Protein AF-A0A9D3PFB6-F1 (afdb_monomer)

Sequence (206 aa):
MTPFGERHVILLVTCACTIDTKRHTTKMASSMGGMFPGQQPPGPHPAGAPGAPGQPGLLPVAAGSRNQNNTLVDDLEASFEACFASLVSQDYVNGTDQEEIRTGVDQCIQKFLDVARQTECFFLQKRLQLSVQKPEQVVKEDVSELRNELQRKEHLIQKHLTKIHHWQQVLEDINVQHKKPTELPQGPLAFLEQASANIPAPMKPN

Structure (mmCIF, N/CA/C/O backbone):
data_AF-A0A9D3PFB6-F1
#
_entry.id   AF-A0A9D3PFB6-F1
#
loop_
_atom_site.group_PDB
_atom_site.id
_atom_site.type_symbol
_atom_site.label_atom_id
_atom_site.label_alt_id
_atom_site.label_comp_id
_atom_site.label_asym_id
_atom_site.label_entity_id
_atom_site.label_seq_id
_atom_site.pdbx_PDB_ins_code
_atom_site.Cartn_x
_atom_site.Cartn_y
_atom_site.Cartn_z
_atom_site.occupancy
_atom_site.B_iso_or_equiv
_atom_site.auth_seq_id
_atom_site.auth_comp_id
_atom_site.auth_asym_id
_atom_site.auth_atom_id
_atom_site.pdbx_PDB_model_num
ATOM 1 N N . MET A 1 1 ? 8.835 9.615 11.209 1.00 39.22 1 MET A N 1
ATOM 2 C CA . MET A 1 1 ? 8.830 8.204 10.766 1.00 39.22 1 MET A CA 1
ATOM 3 C C . MET A 1 1 ? 8.232 8.114 9.368 1.00 39.22 1 MET A C 1
ATOM 5 O O . MET A 1 1 ? 7.445 8.974 9.002 1.00 39.22 1 MET A O 1
ATOM 9 N N . THR A 1 2 ? 8.705 7.185 8.541 1.00 31.95 2 THR A N 1
ATOM 10 C CA . THR A 1 2 ? 8.483 7.162 7.086 1.00 31.95 2 THR A CA 1
ATOM 11 C C . THR A 1 2 ? 7.085 6.649 6.691 1.00 31.95 2 THR A C 1
ATOM 13 O O . THR A 1 2 ? 6.638 5.642 7.234 1.00 31.95 2 THR A O 1
ATOM 16 N N . PRO A 1 3 ? 6.430 7.230 5.663 1.00 43.25 3 PRO A N 1
ATOM 17 C CA . PRO A 1 3 ? 5.101 6.823 5.164 1.00 43.25 3 PRO A CA 1
ATOM 18 C C . PRO A 1 3 ? 5.104 5.489 4.380 1.00 43.25 3 PRO A C 1
ATOM 20 O O . PRO A 1 3 ? 4.193 5.190 3.608 1.00 43.25 3 PRO A O 1
ATOM 23 N N . PHE A 1 4 ? 6.161 4.687 4.531 1.00 34.12 4 PHE A N 1
ATOM 24 C CA . PHE A 1 4 ? 6.340 3.409 3.841 1.00 34.12 4 PHE A CA 1
ATOM 25 C C . PHE A 1 4 ? 5.745 2.222 4.616 1.00 34.12 4 PHE A C 1
ATOM 27 O O . PHE A 1 4 ? 5.445 1.202 3.999 1.00 34.12 4 PHE A O 1
ATOM 34 N N . GLY A 1 5 ? 5.538 2.352 5.933 1.00 36.66 5 GLY A N 1
ATOM 35 C CA . GLY A 1 5 ? 4.994 1.281 6.778 1.00 36.66 5 GLY A CA 1
ATOM 36 C C . GLY A 1 5 ? 3.503 1.019 6.548 1.00 36.66 5 GLY A C 1
ATOM 37 O O . GLY A 1 5 ? 3.105 -0.121 6.321 1.00 36.66 5 GLY A O 1
ATOM 38 N N . GLU A 1 6 ? 2.687 2.075 6.503 1.00 40.88 6 GLU A N 1
ATOM 39 C CA . GLU A 1 6 ? 1.225 1.969 6.348 1.00 40.88 6 GLU A CA 1
ATOM 40 C C . GLU A 1 6 ? 0.824 1.344 5.011 1.00 40.88 6 GLU A C 1
ATOM 42 O O . GLU A 1 6 ? -0.062 0.493 4.939 1.00 40.88 6 GLU A O 1
ATOM 47 N N . ARG A 1 7 ? 1.546 1.695 3.940 1.00 44.44 7 ARG A N 1
ATOM 48 C CA . ARG A 1 7 ? 1.320 1.113 2.614 1.00 44.44 7 ARG A CA 1
ATOM 49 C C . ARG A 1 7 ? 1.610 -0.381 2.603 1.00 44.44 7 ARG A C 1
ATOM 51 O O . ARG A 1 7 ? 0.91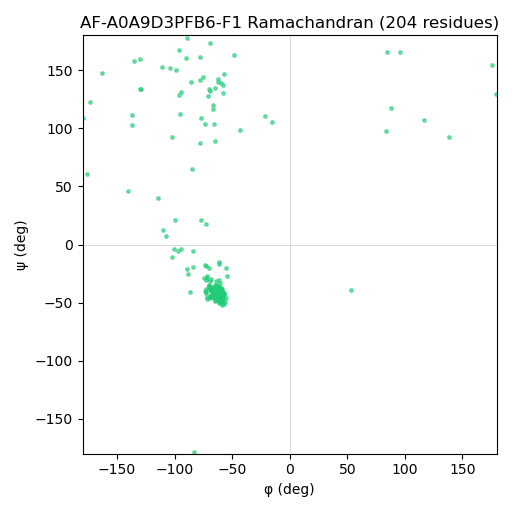2 -1.104 1.910 1.00 44.44 7 ARG A O 1
ATOM 58 N N . HIS A 1 8 ? 2.592 -0.850 3.370 1.00 43.41 8 HIS A N 1
ATOM 59 C CA . HIS A 1 8 ? 2.975 -2.260 3.381 1.00 43.41 8 HIS A CA 1
ATOM 60 C C . HIS A 1 8 ? 1.953 -3.132 4.114 1.00 43.41 8 HIS A C 1
ATOM 62 O O . HIS A 1 8 ? 1.625 -4.215 3.638 1.00 43.41 8 HIS A O 1
ATOM 68 N N . VAL A 1 9 ? 1.407 -2.649 5.233 1.00 50.09 9 VAL A N 1
ATOM 69 C CA . VAL A 1 9 ? 0.381 -3.376 5.998 1.00 50.09 9 VAL A CA 1
ATOM 70 C C . VAL A 1 9 ? -0.934 -3.418 5.220 1.00 50.09 9 VAL A C 1
ATOM 72 O O . VAL A 1 9 ? -1.522 -4.487 5.060 1.00 50.09 9 VAL A O 1
ATOM 75 N N . ILE A 1 10 ? -1.343 -2.291 4.629 1.00 53.59 10 ILE A N 1
ATOM 76 C CA . ILE A 1 10 ? -2.525 -2.230 3.759 1.00 53.59 10 ILE A CA 1
ATOM 77 C C . ILE A 1 10 ? -2.333 -3.126 2.531 1.00 53.59 10 ILE A C 1
ATOM 79 O O . ILE A 1 10 ? -3.259 -3.842 2.153 1.00 53.59 10 ILE A O 1
ATOM 83 N N . LEU A 1 11 ? -1.138 -3.152 1.932 1.00 54.91 11 LEU A N 1
ATOM 84 C CA . LEU A 1 11 ? -0.841 -4.016 0.791 1.00 54.91 11 LEU A CA 1
ATOM 85 C C . LEU A 1 11 ? -0.849 -5.498 1.181 1.00 54.91 11 LEU A C 1
ATOM 87 O O . LEU A 1 11 ? -1.380 -6.298 0.422 1.00 54.91 11 LEU A O 1
ATOM 91 N N . LEU A 1 12 ? -0.340 -5.878 2.357 1.00 52.84 12 LEU A N 1
ATOM 92 C CA . LEU A 1 12 ? -0.359 -7.266 2.835 1.00 52.84 12 LEU A CA 1
ATOM 93 C C . LEU A 1 12 ? -1.783 -7.759 3.116 1.00 52.84 12 LEU A C 1
ATOM 95 O O . LEU A 1 12 ? -2.149 -8.839 2.653 1.00 52.84 12 LEU A O 1
ATOM 99 N N . VAL A 1 13 ? -2.610 -6.949 3.783 1.00 56.62 13 VAL A N 1
ATOM 100 C CA . VAL A 1 13 ? -4.026 -7.270 4.042 1.00 56.62 13 VAL A CA 1
ATOM 101 C C . VAL A 1 13 ? -4.821 -7.306 2.731 1.00 56.62 13 VAL A C 1
ATOM 103 O O . VAL A 1 13 ? -5.599 -8.229 2.483 1.00 56.62 13 VAL A O 1
ATOM 106 N N . THR A 1 14 ? -4.566 -6.361 1.824 1.00 60.31 14 THR A N 1
ATOM 107 C CA . THR A 1 14 ? -5.194 -6.340 0.496 1.00 60.31 14 THR A CA 1
ATOM 108 C C . THR A 1 14 ? -4.770 -7.548 -0.337 1.00 60.31 14 THR A C 1
ATOM 110 O O . THR A 1 14 ? -5.616 -8.176 -0.969 1.00 60.31 14 THR A O 1
ATOM 113 N N . CYS A 1 15 ? -3.491 -7.925 -0.320 1.00 49.25 15 CYS A N 1
ATOM 114 C CA . CYS A 1 15 ? -2.961 -9.036 -1.107 1.00 49.25 15 CYS A CA 1
ATOM 115 C C . CYS A 1 15 ? -3.478 -10.384 -0.586 1.00 49.25 15 CYS A C 1
ATOM 117 O O . CYS A 1 15 ? -3.999 -11.180 -1.372 1.00 49.25 15 CYS A O 1
ATOM 119 N N . ALA A 1 16 ? -3.453 -10.603 0.735 1.00 53.41 16 ALA A N 1
ATOM 120 C CA . ALA A 1 16 ? -4.008 -11.803 1.361 1.00 53.41 16 ALA A CA 1
ATOM 121 C C . ALA A 1 16 ? -5.492 -11.981 1.011 1.00 53.41 16 ALA A C 1
ATOM 123 O O . ALA A 1 16 ? -5.929 -13.065 0.617 1.00 53.41 16 ALA A O 1
ATOM 124 N N . CYS A 1 17 ? -6.265 -10.899 1.039 1.00 50.56 17 CYS A N 1
ATOM 125 C CA . CYS A 1 17 ? -7.676 -11.000 0.731 1.00 50.56 17 CYS A CA 1
ATOM 126 C C . CYS A 1 17 ? -8.032 -10.951 -0.766 1.00 50.56 17 CYS A C 1
ATOM 128 O O . CYS A 1 17 ? -9.138 -11.360 -1.134 1.00 50.56 17 CYS A O 1
ATOM 130 N N . THR A 1 18 ? -7.167 -10.442 -1.645 1.00 56.34 18 THR A N 1
ATOM 131 C CA . THR A 1 18 ? -7.333 -10.566 -3.106 1.00 56.34 18 THR A CA 1
ATOM 132 C C . THR A 1 18 ? -7.103 -12.011 -3.541 1.00 56.34 18 THR A C 1
ATOM 134 O O . THR A 1 18 ? -7.847 -12.523 -4.379 1.00 56.34 18 THR A O 1
ATOM 137 N N . ILE A 1 19 ? -6.150 -12.708 -2.912 1.00 54.72 19 ILE A N 1
ATOM 138 C CA . ILE A 1 19 ? -5.944 -14.149 -3.108 1.00 54.72 19 ILE A CA 1
ATOM 139 C C . ILE A 1 19 ? -7.191 -14.937 -2.670 1.00 54.72 19 ILE A C 1
ATOM 141 O O . ILE A 1 19 ? -7.636 -15.824 -3.404 1.00 54.72 19 ILE A O 1
ATOM 145 N N . ASP A 1 20 ? -7.815 -14.576 -1.542 1.00 47.31 20 ASP A N 1
ATOM 146 C CA . ASP A 1 20 ? -9.049 -15.233 -1.085 1.00 47.31 20 ASP A CA 1
ATOM 147 C C . ASP A 1 20 ? -10.254 -14.935 -1.997 1.00 47.31 20 ASP A C 1
ATOM 149 O O . ASP A 1 20 ? -11.002 -15.834 -2.382 1.00 47.31 20 ASP A O 1
ATOM 153 N N . THR A 1 21 ? -10.371 -13.693 -2.480 1.00 52.38 21 THR A N 1
ATOM 154 C CA . THR A 1 21 ? -11.437 -13.288 -3.415 1.00 52.38 21 THR A CA 1
ATOM 155 C C . THR A 1 21 ? -11.310 -13.994 -4.767 1.00 52.38 21 THR A C 1
ATOM 157 O O . THR A 1 21 ? -12.309 -14.479 -5.298 1.00 52.38 21 THR A O 1
ATOM 160 N N . LYS A 1 22 ? -10.095 -14.141 -5.323 1.00 50.00 22 LYS A N 1
ATOM 161 C CA . LYS A 1 22 ? -9.889 -14.917 -6.561 1.00 50.00 22 LYS A CA 1
ATOM 162 C C . LYS A 1 22 ? -10.209 -16.401 -6.367 1.00 50.00 22 LYS A C 1
ATOM 164 O O . LYS A 1 22 ? -10.770 -17.022 -7.272 1.00 50.00 22 LYS A O 1
ATOM 169 N N . ARG A 1 23 ? -9.926 -16.963 -5.187 1.00 47.19 23 ARG A N 1
ATOM 170 C CA . ARG A 1 23 ? -10.302 -18.338 -4.824 1.00 47.19 23 ARG A CA 1
ATOM 171 C C . ARG A 1 23 ? -11.826 -18.501 -4.702 1.00 47.19 23 ARG A C 1
ATOM 173 O O . ARG A 1 23 ? -12.357 -19.499 -5.190 1.00 47.19 23 ARG A O 1
ATOM 180 N N . HIS A 1 24 ? -12.532 -17.522 -4.134 1.00 46.34 24 HIS A N 1
ATOM 181 C CA . HIS A 1 24 ? -13.995 -17.540 -3.999 1.00 46.34 24 HIS A CA 1
ATOM 182 C C . HIS A 1 24 ? -14.728 -17.327 -5.334 1.00 46.34 24 HIS A C 1
ATOM 184 O O . HIS A 1 24 ? -15.630 -18.096 -5.660 1.00 46.34 24 HIS A O 1
ATOM 190 N N . THR A 1 25 ? -14.299 -16.362 -6.154 1.00 48.69 25 THR A N 1
ATOM 191 C CA . THR A 1 25 ? -14.856 -16.129 -7.501 1.00 48.69 25 THR A CA 1
ATOM 192 C C . THR A 1 25 ? -14.664 -17.339 -8.416 1.00 48.69 25 THR A C 1
ATOM 194 O O . THR A 1 25 ? -15.589 -17.721 -9.129 1.00 48.69 25 THR A O 1
ATOM 197 N N . THR A 1 26 ? -13.507 -18.007 -8.356 1.00 45.06 26 THR A N 1
ATOM 198 C CA . THR A 1 26 ? -13.263 -19.220 -9.160 1.00 45.06 26 THR A CA 1
ATOM 199 C C . THR A 1 26 ? -14.178 -20.376 -8.724 1.00 45.06 26 THR A C 1
ATOM 201 O O . THR A 1 26 ? -14.692 -21.109 -9.570 1.00 45.06 26 THR A O 1
ATOM 204 N N . LYS A 1 27 ? -14.467 -20.515 -7.419 1.00 42.28 27 LYS A N 1
ATOM 205 C CA . LYS A 1 27 ? -15.422 -21.515 -6.899 1.00 42.28 27 LYS A CA 1
ATOM 206 C C . LYS A 1 27 ? -16.876 -21.222 -7.286 1.00 42.28 27 LYS A C 1
ATOM 208 O O . LYS A 1 27 ? -17.593 -22.149 -7.645 1.00 42.28 27 LYS A O 1
ATOM 213 N N . MET A 1 28 ? -17.294 -19.956 -7.259 1.00 38.50 28 MET A N 1
ATOM 214 C CA . MET A 1 28 ? -18.648 -19.535 -7.654 1.00 38.50 28 MET A CA 1
ATOM 215 C C . MET A 1 28 ? -18.884 -19.685 -9.166 1.00 38.50 28 MET A C 1
ATOM 217 O O . MET A 1 28 ? -19.953 -20.132 -9.574 1.00 38.50 28 MET A O 1
ATOM 221 N N . ALA A 1 29 ? -17.876 -19.400 -9.999 1.00 45.97 29 ALA A N 1
ATOM 222 C CA . ALA A 1 29 ? -17.964 -19.584 -11.452 1.00 45.97 29 ALA A CA 1
ATOM 223 C C . ALA A 1 29 ? -18.038 -21.069 -11.863 1.00 45.97 29 ALA A C 1
ATOM 225 O O . ALA A 1 29 ? -18.682 -21.411 -12.851 1.00 45.97 29 ALA A O 1
ATOM 226 N N . SER A 1 30 ? -17.438 -21.963 -11.071 1.00 44.00 30 SER A N 1
ATOM 227 C CA . SER A 1 30 ? -17.471 -23.413 -11.316 1.00 44.00 30 SER A CA 1
ATOM 228 C C . SER A 1 30 ? -18.833 -24.053 -10.998 1.00 44.00 30 SER A C 1
ATOM 230 O O . SER A 1 30 ? -19.108 -25.157 -11.457 1.00 44.00 30 SER A O 1
ATOM 232 N N . SER A 1 31 ? -19.695 -23.376 -10.225 1.00 38.56 31 SER A N 1
ATOM 233 C CA . SER A 1 31 ? -20.966 -23.931 -9.732 1.00 38.56 31 SER A CA 1
ATOM 234 C C . SER A 1 31 ? -22.195 -23.600 -10.596 1.00 38.56 31 SER A C 1
ATOM 236 O O . SER A 1 31 ? -23.273 -24.105 -10.298 1.00 38.56 31 SER A O 1
ATOM 238 N N . MET A 1 32 ? -22.067 -22.791 -11.657 1.00 48.47 32 MET A N 1
ATOM 239 C CA . MET A 1 32 ? -23.175 -22.478 -12.586 1.00 48.47 32 MET A CA 1
ATOM 240 C C . MET A 1 32 ? -23.017 -23.101 -13.987 1.00 48.47 32 MET A C 1
ATOM 242 O O . MET A 1 32 ? -23.750 -22.764 -14.913 1.00 48.47 32 MET A O 1
ATOM 246 N N . GLY A 1 33 ? -22.082 -24.038 -14.161 1.00 44.34 33 GLY A N 1
ATOM 247 C CA . GLY A 1 33 ? -21.890 -24.774 -15.413 1.00 44.34 33 GLY A CA 1
ATOM 248 C C . GLY A 1 33 ? -22.818 -25.983 -15.533 1.00 44.34 33 GLY A C 1
ATOM 249 O O . GLY A 1 33 ? -22.343 -27.114 -15.524 1.00 44.34 33 GLY A O 1
ATOM 250 N N . GLY A 1 34 ? -24.132 -25.777 -15.616 1.00 47.66 34 GLY A N 1
ATOM 251 C CA . GLY A 1 34 ? -25.068 -26.883 -15.816 1.00 47.66 34 GLY A CA 1
ATOM 252 C C . GLY A 1 34 ? -26.524 -26.440 -15.865 1.00 47.66 34 GLY A C 1
ATOM 253 O O . GLY A 1 34 ? -26.992 -25.776 -14.953 1.00 47.66 34 GLY A O 1
ATOM 254 N N . MET A 1 35 ? -27.220 -26.884 -16.912 1.00 45.44 35 MET A N 1
ATOM 255 C CA . MET A 1 35 ? -28.634 -26.661 -17.248 1.00 45.44 35 MET A CA 1
ATOM 256 C C . MET A 1 35 ? -28.957 -25.348 -17.972 1.00 45.44 35 MET A C 1
ATOM 258 O O . MET A 1 35 ? -29.177 -24.325 -17.344 1.00 45.44 35 MET A O 1
ATOM 262 N N . PHE A 1 36 ? -29.078 -25.425 -19.304 1.00 33.44 36 PHE A N 1
ATOM 263 C CA . PHE A 1 36 ? -30.316 -25.085 -20.031 1.00 33.44 36 PHE A CA 1
ATOM 264 C C . PHE A 1 36 ? -30.178 -25.430 -21.530 1.00 33.44 36 PHE A C 1
ATOM 266 O O . PHE A 1 36 ? -29.291 -24.894 -22.194 1.00 33.44 36 PHE A O 1
ATOM 273 N N . PRO A 1 37 ? -31.053 -26.272 -22.109 1.00 46.34 37 PRO A N 1
ATOM 274 C CA . PRO A 1 37 ? -31.398 -26.198 -23.521 1.00 46.34 37 PRO A CA 1
ATOM 275 C C . PRO A 1 37 ? -32.734 -25.453 -23.692 1.00 46.34 37 PRO A C 1
ATOM 277 O O . PRO A 1 37 ? -33.619 -25.553 -22.846 1.00 46.34 37 PRO A O 1
ATOM 280 N N . GLY A 1 38 ? -32.914 -24.773 -24.825 1.00 35.31 38 GLY A N 1
ATOM 281 C CA . GLY A 1 38 ? -34.250 -24.446 -25.338 1.00 35.31 38 GLY A CA 1
ATOM 282 C C . GLY A 1 38 ? -34.580 -22.958 -25.430 1.00 35.31 38 GLY A C 1
ATOM 283 O O . GLY A 1 38 ? -34.854 -22.291 -24.440 1.00 35.31 38 GLY A O 1
ATOM 284 N N . GLN A 1 39 ? -34.596 -22.474 -26.669 1.00 45.31 39 GLN A N 1
ATOM 285 C CA . GLN A 1 39 ? -35.212 -21.224 -27.112 1.00 45.31 39 GLN A CA 1
ATOM 286 C C . GLN A 1 39 ? -36.738 -21.238 -26.892 1.00 45.31 39 GLN A C 1
ATOM 288 O O . GLN A 1 39 ? -37.362 -22.227 -27.264 1.00 45.31 39 GLN A O 1
ATOM 293 N N . GLN A 1 40 ? -37.343 -20.124 -26.441 1.00 36.41 40 GLN A N 1
ATOM 294 C CA . GLN A 1 40 ? -38.666 -19.651 -26.913 1.00 36.41 40 GLN A CA 1
ATOM 295 C C . GLN A 1 40 ? -38.913 -18.152 -26.542 1.00 36.41 40 GLN A C 1
ATOM 297 O O . GLN A 1 40 ? -38.382 -17.715 -25.521 1.00 36.41 40 GLN A O 1
ATOM 302 N N . PRO A 1 41 ? -39.659 -17.342 -27.344 1.00 46.19 41 PRO A N 1
ATOM 303 C CA . PRO A 1 41 ? -39.714 -15.863 -27.268 1.00 46.19 41 PRO A CA 1
ATOM 304 C C . PRO A 1 41 ? -40.796 -15.279 -26.318 1.00 46.19 41 PRO A C 1
ATOM 306 O O . PRO A 1 41 ? -41.572 -16.045 -25.746 1.00 46.19 41 PRO A O 1
ATOM 309 N N . PRO A 1 42 ? -40.886 -13.930 -26.159 1.00 44.97 42 PRO A N 1
ATOM 310 C CA . PRO A 1 42 ? -41.719 -13.280 -25.143 1.00 44.97 42 PRO A CA 1
ATOM 311 C C . PRO A 1 42 ? -43.177 -13.076 -25.590 1.00 44.97 42 PRO A C 1
ATOM 313 O O . PRO A 1 42 ? -43.444 -12.672 -26.720 1.00 44.97 42 PRO A O 1
ATOM 316 N N . GLY A 1 43 ? -44.119 -13.302 -24.669 1.00 37.16 43 GLY A N 1
ATOM 317 C CA . GLY A 1 43 ? -45.536 -12.938 -24.793 1.00 37.16 43 GLY A CA 1
ATOM 318 C C . GLY A 1 43 ? -45.923 -11.807 -23.819 1.00 37.16 43 GLY A C 1
ATOM 319 O O . GLY A 1 43 ? -45.263 -11.661 -22.788 1.00 37.16 43 GLY A O 1
ATOM 320 N N . PRO A 1 44 ? -46.950 -10.988 -24.130 1.00 51.75 44 PRO A N 1
ATOM 321 C CA . PRO A 1 44 ? -47.251 -9.750 -23.414 1.00 51.75 44 PRO A CA 1
ATOM 322 C C . PRO A 1 44 ? -48.222 -9.927 -22.230 1.00 51.75 44 PRO A C 1
ATOM 324 O O . PRO A 1 44 ? -48.971 -10.897 -22.139 1.00 51.75 44 PRO A O 1
ATOM 327 N N . HIS A 1 45 ? -48.183 -8.932 -21.340 1.00 46.34 45 HIS A N 1
ATOM 328 C CA . HIS A 1 45 ? -48.981 -8.732 -20.121 1.00 46.34 45 HIS A CA 1
ATOM 329 C C . HIS A 1 45 ? -50.505 -8.902 -20.288 1.00 46.34 45 HIS A C 1
ATOM 331 O O . HIS A 1 45 ? -51.045 -8.669 -21.370 1.00 46.34 45 HIS A O 1
ATOM 337 N N . PRO A 1 46 ? -51.217 -9.076 -19.157 1.00 52.91 46 PRO A N 1
ATOM 338 C CA . PRO A 1 46 ? -52.355 -8.195 -18.905 1.00 52.91 46 PRO A CA 1
ATOM 339 C C . PRO A 1 46 ? -52.364 -7.547 -17.510 1.00 52.91 46 PRO A C 1
ATOM 341 O O . PRO A 1 46 ? -51.693 -7.967 -16.569 1.00 52.91 46 PRO A O 1
ATOM 344 N N . ALA A 1 47 ? -53.134 -6.461 -17.453 1.00 45.12 47 ALA A N 1
ATOM 345 C CA . ALA A 1 47 ? -53.301 -5.493 -16.380 1.00 45.12 47 ALA A CA 1
ATOM 346 C C . ALA A 1 47 ? -54.517 -5.778 -15.469 1.00 45.12 47 ALA A C 1
ATOM 348 O O . ALA A 1 47 ? -55.416 -6.523 -15.849 1.00 45.12 47 ALA A O 1
ATOM 349 N N . GLY A 1 48 ? -54.576 -5.080 -14.323 1.00 37.31 48 GLY A N 1
ATOM 350 C CA . GLY A 1 48 ? -55.773 -4.882 -13.479 1.00 37.31 48 GLY A CA 1
ATOM 351 C C . GLY A 1 48 ? -55.457 -5.002 -11.977 1.00 37.31 48 GLY A C 1
ATOM 352 O O . GLY A 1 48 ? -55.286 -6.114 -11.505 1.00 37.31 48 GLY A O 1
ATOM 353 N N . ALA A 1 49 ? -55.137 -3.918 -11.247 1.00 43.09 49 ALA A N 1
ATOM 354 C CA . ALA A 1 49 ? -56.032 -2.962 -10.541 1.00 43.09 49 ALA A CA 1
ATOM 355 C C . ALA A 1 49 ? -56.448 -3.441 -9.111 1.00 43.09 49 ALA A C 1
ATOM 357 O O . ALA A 1 49 ? -56.348 -4.629 -8.840 1.00 43.09 49 ALA A O 1
ATOM 358 N N . PRO A 1 50 ? -57.015 -2.603 -8.210 1.00 51.12 50 PRO A N 1
ATOM 359 C CA . PRO A 1 50 ? -56.502 -1.336 -7.652 1.00 51.12 50 PRO A CA 1
ATOM 360 C C . PRO A 1 50 ? -56.680 -1.189 -6.101 1.00 51.12 50 PRO A C 1
ATOM 362 O O . PRO A 1 50 ? -57.605 -1.743 -5.522 1.00 51.12 50 PRO A O 1
ATOM 365 N N . GLY A 1 51 ? -55.873 -0.324 -5.459 1.00 36.03 51 GLY A N 1
ATOM 366 C CA . GLY A 1 51 ? -56.289 0.569 -4.348 1.00 36.03 51 GLY A CA 1
ATOM 367 C C . GLY A 1 51 ? -56.255 0.095 -2.875 1.00 36.03 51 GLY A C 1
ATOM 368 O O . GLY A 1 51 ? -57.044 -0.753 -2.485 1.00 36.03 51 GLY A O 1
ATOM 369 N N . ALA A 1 52 ? -55.437 0.756 -2.032 1.00 41.12 52 ALA A N 1
ATOM 370 C CA . ALA A 1 52 ? -55.837 1.457 -0.784 1.00 41.12 52 ALA A CA 1
ATOM 371 C C . ALA A 1 52 ? -54.612 2.019 0.005 1.00 41.12 52 ALA A C 1
ATOM 373 O O . ALA A 1 52 ? -53.510 1.494 -0.152 1.00 41.12 52 ALA A O 1
ATOM 374 N N . PRO A 1 53 ? -54.772 3.082 0.833 1.00 54.25 53 PRO A N 1
ATOM 375 C CA . PRO A 1 53 ? -53.679 3.875 1.416 1.00 54.25 53 PRO A CA 1
ATOM 376 C C . PRO A 1 53 ? -53.404 3.580 2.909 1.00 54.25 53 PRO A C 1
ATOM 378 O O . PRO A 1 53 ? -54.322 3.268 3.662 1.00 54.25 53 PRO A O 1
ATOM 381 N N . GLY A 1 54 ? -52.159 3.773 3.369 1.00 35.22 54 GLY A N 1
ATOM 382 C CA . GLY A 1 54 ? -51.811 3.748 4.800 1.00 35.22 54 GLY A CA 1
ATOM 383 C C . GLY A 1 54 ? -50.323 4.008 5.092 1.00 35.22 54 GLY A C 1
ATOM 384 O O . GLY A 1 54 ? -49.476 3.170 4.808 1.00 35.22 54 GLY A O 1
ATOM 385 N N . GLN A 1 55 ? -50.002 5.175 5.656 1.00 48.81 55 GLN A N 1
ATOM 386 C CA . GLN A 1 55 ? -48.741 5.470 6.372 1.00 48.81 55 GLN A CA 1
ATOM 387 C C . GLN A 1 55 ? -48.835 4.991 7.846 1.00 48.81 55 GLN A C 1
ATOM 389 O O . GLN A 1 55 ? -49.935 4.615 8.252 1.00 48.81 55 GLN A O 1
ATOM 394 N N . PRO A 1 56 ? -47.825 5.158 8.737 1.00 45.41 56 PRO A N 1
ATOM 395 C CA . PRO A 1 56 ? -46.356 5.207 8.602 1.00 45.41 56 PRO A CA 1
ATOM 396 C C . PRO A 1 56 ? -45.648 4.240 9.596 1.00 45.41 56 PRO A C 1
ATOM 398 O O . PRO A 1 56 ? -45.929 4.241 10.792 1.00 45.41 56 PRO A O 1
ATOM 401 N N . GLY A 1 57 ? -44.668 3.452 9.142 1.00 35.56 57 GLY A N 1
ATOM 402 C CA . GLY A 1 57 ? -43.882 2.553 10.004 1.00 35.56 57 GLY A CA 1
ATOM 403 C C . GLY A 1 57 ? -42.501 3.114 10.337 1.00 35.56 57 GLY A C 1
ATOM 404 O O . GLY A 1 57 ? -41.552 2.903 9.588 1.00 35.56 57 GLY A O 1
ATOM 405 N N . LEU A 1 58 ? -42.397 3.829 11.458 1.00 40.16 58 LEU A N 1
ATOM 406 C CA . LEU A 1 58 ? -41.139 4.248 12.076 1.00 40.16 58 LEU A CA 1
ATOM 407 C C . LEU A 1 58 ? -40.378 3.018 12.595 1.00 40.16 58 LEU A C 1
ATOM 409 O O . LEU A 1 58 ? -40.866 2.320 13.481 1.00 40.16 58 LEU A O 1
ATOM 413 N N . LEU A 1 59 ? -39.166 2.788 12.091 1.00 43.38 59 LEU A N 1
ATOM 414 C CA . LEU A 1 59 ? -38.177 1.954 12.772 1.00 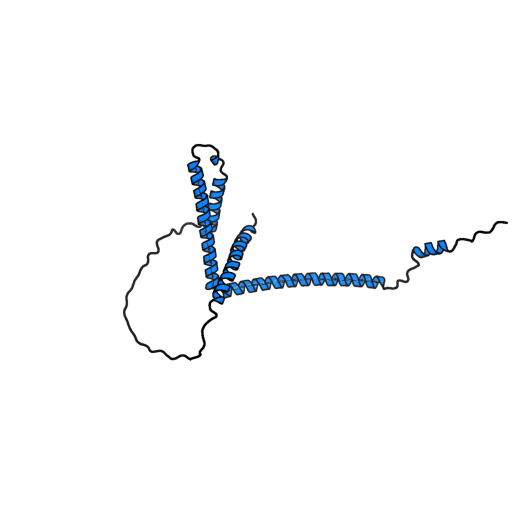43.38 59 LEU A CA 1
ATOM 415 C C . LEU A 1 59 ? -37.247 2.878 13.574 1.00 43.38 59 LEU A C 1
ATOM 417 O O . LEU A 1 59 ? -36.714 3.833 13.001 1.00 43.38 59 LEU A O 1
ATOM 421 N N . PRO A 1 60 ? -37.030 2.631 14.876 1.00 41.97 60 PRO A N 1
ATOM 422 C CA . PRO A 1 60 ? -36.100 3.417 15.669 1.00 41.97 60 PRO A CA 1
ATOM 423 C C . PRO A 1 60 ? -34.665 2.982 15.345 1.00 41.97 60 PRO A C 1
ATOM 425 O O . PRO A 1 60 ? -34.223 1.907 15.742 1.00 41.97 60 PRO A O 1
ATOM 428 N N . VAL A 1 61 ? -33.906 3.831 14.647 1.00 40.78 61 VAL A N 1
ATOM 429 C CA . VAL A 1 61 ? -32.441 3.793 14.744 1.00 40.78 61 VAL A CA 1
ATOM 430 C C . VAL A 1 61 ? -32.090 4.391 16.099 1.00 40.78 61 VAL A C 1
ATOM 432 O O . VAL A 1 61 ? -32.194 5.599 16.314 1.00 40.78 61 VAL A O 1
ATOM 435 N N . ALA A 1 62 ? -31.746 3.511 17.035 1.00 38.91 62 ALA A N 1
ATOM 436 C CA . ALA A 1 62 ? -31.183 3.895 18.313 1.00 38.91 62 ALA A CA 1
ATOM 437 C C . ALA A 1 62 ? -29.897 4.703 18.094 1.00 38.91 62 ALA A C 1
ATOM 439 O O . ALA A 1 62 ? -29.070 4.404 17.231 1.00 38.91 62 ALA A O 1
ATOM 440 N N . ALA A 1 63 ? -29.791 5.762 18.886 1.00 45.06 63 ALA A N 1
ATOM 441 C CA . ALA A 1 63 ? -28.721 6.732 18.887 1.00 45.06 63 ALA A CA 1
ATOM 442 C C . ALA A 1 63 ? -27.352 6.101 19.177 1.00 45.06 63 ALA A C 1
ATOM 444 O O . ALA A 1 63 ? -27.200 5.299 20.095 1.00 45.06 63 ALA A O 1
ATOM 445 N N . GLY A 1 64 ? -26.343 6.566 18.446 1.00 35.09 64 GLY A N 1
ATOM 446 C CA . GLY A 1 64 ? -24.935 6.419 18.787 1.00 35.09 64 GLY A CA 1
ATOM 447 C C . GLY A 1 64 ? -24.239 7.746 18.523 1.00 35.09 64 GLY A C 1
ATOM 448 O O . GLY A 1 64 ? -24.049 8.130 17.374 1.00 35.09 64 GLY A O 1
ATOM 449 N N . SER A 1 65 ? -23.974 8.466 19.610 1.00 37.78 65 SER A N 1
ATOM 450 C CA . SER A 1 65 ? -23.216 9.712 19.745 1.00 37.78 65 SER A CA 1
ATOM 451 C C . SER A 1 65 ? -22.325 10.096 18.549 1.00 37.78 65 SER A C 1
ATOM 453 O O . SER A 1 65 ? -21.235 9.563 18.354 1.00 37.78 65 SER A O 1
ATOM 455 N N . ARG A 1 66 ? -22.762 11.092 17.771 1.00 47.84 66 ARG A N 1
ATOM 456 C CA . ARG A 1 66 ? -21.886 11.864 16.880 1.00 47.84 66 ARG A CA 1
ATOM 457 C C . ARG A 1 66 ? -21.130 12.875 17.734 1.00 47.84 66 ARG A C 1
ATOM 459 O O . ARG A 1 66 ? -21.656 13.963 17.917 1.00 47.84 66 ARG A O 1
ATOM 466 N N . ASN A 1 67 ? -19.981 12.502 18.297 1.00 45.25 67 ASN A N 1
ATOM 467 C CA . ASN A 1 67 ? -18.931 13.431 18.757 1.00 45.25 67 ASN A CA 1
ATOM 468 C C . ASN A 1 67 ? -17.700 12.666 19.275 1.00 45.25 67 ASN A C 1
ATOM 470 O O . ASN A 1 67 ? -17.319 12.790 20.435 1.00 45.25 67 ASN A O 1
ATOM 474 N N . GLN A 1 68 ? -17.064 11.877 18.410 1.00 49.47 68 GLN A N 1
ATOM 475 C CA . GLN A 1 68 ? -15.661 11.496 18.574 1.00 49.47 68 GLN A CA 1
ATOM 476 C C . GLN A 1 68 ? -15.024 11.606 17.190 1.00 49.47 68 GLN A C 1
ATOM 478 O O . GLN A 1 68 ? -15.402 10.883 16.275 1.00 49.47 68 GLN A O 1
ATOM 483 N N . ASN A 1 69 ? -14.128 12.575 17.007 1.00 53.09 69 ASN A N 1
ATOM 484 C CA . ASN A 1 69 ? -13.430 12.815 15.739 1.00 53.09 69 ASN A CA 1
ATOM 485 C C . ASN A 1 69 ? -12.292 11.803 15.492 1.00 53.09 69 ASN A C 1
ATOM 487 O O . ASN A 1 69 ? -11.391 12.100 14.717 1.00 53.09 69 ASN A O 1
ATOM 491 N N . ASN A 1 70 ? -12.324 10.640 16.147 1.00 63.50 70 ASN A N 1
ATOM 492 C CA . ASN A 1 70 ? -11.326 9.594 15.986 1.00 63.50 70 ASN A CA 1
ATOM 493 C C . ASN A 1 70 ? -11.811 8.585 14.948 1.00 63.50 70 ASN A C 1
ATOM 495 O O . ASN A 1 70 ? -12.959 8.134 14.955 1.00 63.50 70 ASN A O 1
ATOM 499 N N . THR A 1 71 ? -10.935 8.272 14.009 1.00 89.50 71 THR A N 1
ATOM 500 C CA . THR A 1 71 ? -11.124 7.213 13.030 1.00 89.50 71 THR A CA 1
ATOM 501 C C . THR A 1 71 ? -10.841 5.852 13.674 1.00 89.50 71 THR A C 1
ATOM 503 O O . THR A 1 71 ? -10.145 5.764 14.679 1.00 89.50 71 THR A O 1
ATOM 506 N N . LEU A 1 72 ? -11.319 4.760 13.065 1.00 91.44 72 LEU A N 1
ATOM 507 C CA . LEU A 1 72 ? -10.997 3.392 13.518 1.00 91.44 72 LEU A CA 1
ATOM 508 C C . LEU A 1 72 ? -9.486 3.132 13.600 1.00 91.44 72 LEU A C 1
ATOM 510 O O . LEU A 1 72 ? -9.042 2.283 14.363 1.00 91.44 72 LEU A O 1
ATOM 514 N N . VAL A 1 73 ? -8.707 3.854 12.793 1.00 92.62 73 VAL A N 1
ATOM 515 C CA . VAL A 1 73 ? -7.246 3.788 12.810 1.00 92.62 73 VAL A CA 1
ATOM 516 C C . VAL A 1 73 ? -6.698 4.470 14.061 1.00 92.62 73 VAL A C 1
ATOM 518 O O . VAL A 1 73 ? -5.837 3.893 14.712 1.00 92.62 73 VAL A O 1
ATOM 521 N N . ASP A 1 74 ? -7.252 5.622 14.443 1.00 94.94 74 ASP A N 1
ATOM 522 C CA . ASP A 1 74 ? -6.865 6.327 15.672 1.00 94.94 74 ASP A CA 1
ATOM 523 C C . ASP A 1 74 ? -7.219 5.495 16.918 1.00 94.94 74 ASP A C 1
ATOM 525 O O . ASP A 1 74 ? -6.438 5.409 17.863 1.00 94.94 74 ASP A O 1
ATOM 529 N N . ASP A 1 75 ? -8.368 4.811 16.910 1.00 95.12 75 ASP A N 1
ATOM 530 C CA . ASP A 1 75 ? -8.756 3.897 17.993 1.00 95.12 75 ASP A CA 1
ATOM 531 C C . ASP A 1 75 ? -7.847 2.655 18.050 1.00 95.12 75 ASP A C 1
ATOM 533 O O . ASP A 1 75 ? -7.518 2.154 19.133 1.00 95.12 75 ASP A O 1
ATOM 537 N N . LEU A 1 76 ? -7.422 2.149 16.887 1.00 96.38 76 LEU A N 1
ATOM 538 C CA . LEU A 1 76 ? -6.479 1.037 16.797 1.00 96.38 76 LEU A CA 1
ATOM 539 C C . LEU A 1 76 ? -5.107 1.440 17.344 1.00 96.38 76 LEU A C 1
ATOM 541 O O . LEU A 1 76 ? -4.539 0.699 18.143 1.00 96.38 76 LEU A O 1
ATOM 545 N N . GLU A 1 77 ? -4.608 2.615 16.964 1.00 95.88 77 GLU A N 1
ATOM 546 C CA . GLU A 1 77 ? -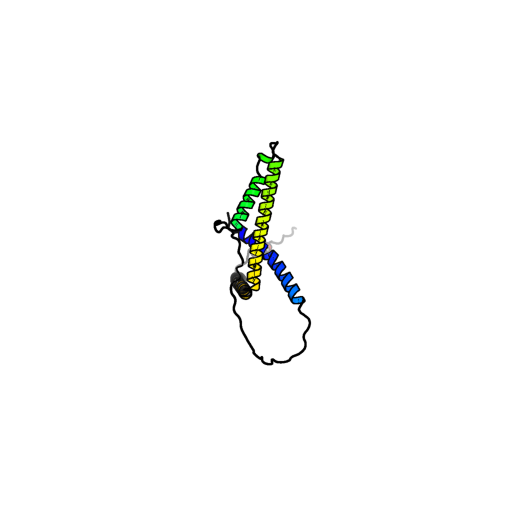3.349 3.173 17.461 1.00 95.88 77 GLU A CA 1
ATOM 547 C C . GLU A 1 77 ? -3.410 3.389 18.978 1.00 95.88 77 GLU A C 1
ATOM 549 O O . GLU A 1 77 ? -2.570 2.863 19.705 1.00 95.88 77 GLU A O 1
ATOM 554 N N . ALA A 1 78 ? -4.470 4.026 19.483 1.00 96.62 78 ALA A N 1
ATOM 555 C CA . ALA A 1 78 ? -4.646 4.257 20.915 1.00 96.62 78 ALA A CA 1
ATOM 556 C C . ALA A 1 78 ? -4.744 2.949 21.725 1.00 96.62 78 ALA A C 1
ATOM 558 O O . ALA A 1 78 ? -4.189 2.839 22.821 1.00 96.62 78 ALA A O 1
ATOM 559 N N . SER A 1 79 ? -5.451 1.936 21.209 1.00 97.06 79 SER A N 1
ATOM 560 C CA . SER A 1 79 ? -5.548 0.629 21.878 1.00 97.06 79 SER A CA 1
ATOM 561 C C . SER A 1 79 ? -4.228 -0.146 21.847 1.00 97.06 79 SER A C 1
ATOM 563 O O . SER A 1 79 ? -3.896 -0.814 22.829 1.00 97.06 79 SER A O 1
ATOM 565 N N . PHE A 1 80 ? -3.450 -0.013 20.769 1.00 97.12 80 PHE A N 1
ATOM 566 C CA . PHE A 1 80 ? -2.105 -0.567 20.672 1.00 97.12 80 PHE A CA 1
ATOM 567 C C . PHE A 1 80 ? -1.156 0.089 21.677 1.00 97.12 80 PHE A C 1
ATOM 569 O O . PHE A 1 80 ? -0.481 -0.624 22.415 1.00 97.12 80 PHE A O 1
ATOM 576 N N . GLU A 1 81 ? -1.136 1.422 21.753 1.00 96.31 81 GLU A N 1
ATOM 577 C CA . GLU A 1 81 ? -0.294 2.161 22.699 1.00 96.31 81 GLU A CA 1
ATOM 578 C C . GLU A 1 81 ? -0.617 1.793 24.148 1.00 96.31 81 GLU A C 1
ATOM 580 O O . GLU A 1 81 ? 0.293 1.510 24.927 1.00 96.31 81 GLU A O 1
ATOM 585 N N . ALA A 1 82 ? -1.905 1.718 24.498 1.00 95.06 82 ALA A N 1
ATOM 586 C CA . ALA A 1 82 ? -2.338 1.299 25.827 1.00 95.06 82 ALA A CA 1
ATOM 587 C C . ALA A 1 82 ? -1.901 -0.141 26.140 1.00 95.06 82 ALA A C 1
ATOM 589 O O . ALA A 1 82 ? -1.348 -0.403 27.206 1.00 95.06 82 ALA A O 1
ATOM 590 N N . CYS A 1 83 ? -2.095 -1.070 25.199 1.00 95.88 83 CYS A N 1
ATOM 591 C CA . CYS A 1 83 ? -1.660 -2.456 25.352 1.00 95.88 83 CYS A CA 1
ATOM 592 C C . CYS A 1 83 ? -0.141 -2.571 25.503 1.00 95.88 83 CYS A C 1
ATOM 594 O O . CYS A 1 83 ? 0.338 -3.315 26.358 1.00 95.88 83 CYS A O 1
ATOM 596 N N . PHE A 1 84 ? 0.620 -1.835 24.696 1.00 94.25 84 PHE A N 1
ATOM 597 C CA . PHE A 1 84 ? 2.074 -1.834 24.754 1.00 94.25 84 PHE A CA 1
ATOM 598 C C . PHE A 1 84 ? 2.576 -1.256 26.077 1.00 94.25 84 PHE A C 1
ATOM 600 O O . PHE A 1 84 ? 3.398 -1.892 26.729 1.00 94.25 84 PHE A O 1
ATOM 607 N N . ALA A 1 85 ? 2.043 -0.106 26.505 1.00 92.94 85 ALA A N 1
ATOM 608 C CA . ALA A 1 85 ? 2.385 0.521 27.777 1.00 92.94 85 ALA A CA 1
ATOM 609 C C . ALA A 1 85 ? 2.146 -0.438 28.950 1.00 92.94 85 ALA A C 1
ATOM 611 O O . ALA A 1 85 ? 3.063 -0.672 29.732 1.00 92.94 85 ALA A O 1
ATOM 612 N N . SER A 1 86 ? 0.972 -1.075 29.014 1.00 90.94 86 SER A N 1
ATOM 613 C CA . SER A 1 86 ? 0.651 -2.057 30.057 1.00 90.94 86 SER A CA 1
ATOM 614 C C . SER A 1 86 ? 1.584 -3.273 30.059 1.00 90.94 86 SER A C 1
ATOM 616 O O . SER A 1 86 ? 1.884 -3.799 31.126 1.00 90.94 86 SER A O 1
ATOM 618 N N . LEU A 1 87 ? 2.070 -3.712 28.893 1.00 88.88 87 LEU A N 1
ATOM 619 C CA . LEU A 1 87 ? 3.009 -4.835 28.776 1.00 88.88 87 LEU A CA 1
ATOM 620 C C . LEU A 1 87 ? 4.438 -4.487 29.215 1.00 88.88 87 LEU A C 1
ATOM 622 O O . LEU A 1 87 ? 5.169 -5.380 29.643 1.00 88.88 87 LEU A O 1
ATOM 626 N N . VAL A 1 88 ? 4.855 -3.224 29.083 1.00 89.12 88 VAL A N 1
ATOM 627 C CA . VAL A 1 88 ? 6.221 -2.780 29.420 1.00 89.12 88 VAL A CA 1
ATOM 628 C C . VAL A 1 88 ? 6.326 -2.082 30.778 1.00 89.12 88 VAL A C 1
ATOM 630 O O . VAL A 1 88 ? 7.434 -1.743 31.200 1.00 89.12 88 VAL A O 1
ATOM 633 N N . SER A 1 89 ? 5.205 -1.866 31.469 1.00 83.50 89 SER A N 1
ATOM 634 C CA . SER A 1 89 ? 5.179 -1.271 32.806 1.00 83.50 89 SER A CA 1
ATOM 635 C C . SER A 1 89 ? 6.015 -2.074 33.807 1.00 83.50 89 SER A C 1
ATOM 637 O O . SER A 1 89 ? 5.849 -3.284 33.960 1.00 83.50 89 SER A O 1
ATOM 639 N N . GLN A 1 90 ? 6.893 -1.384 34.543 1.00 72.62 90 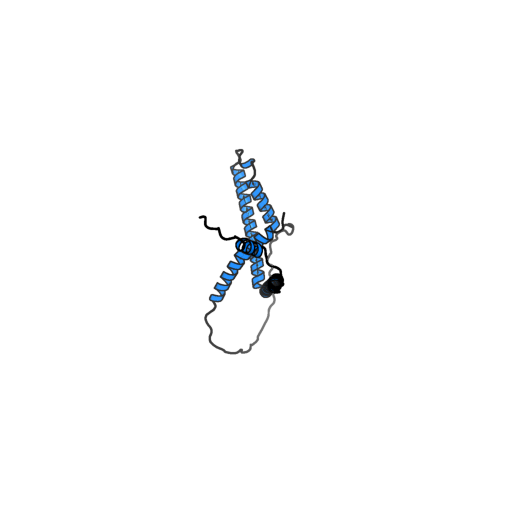GLN A N 1
ATOM 640 C CA . GLN A 1 90 ? 7.729 -1.996 35.587 1.00 72.62 90 GLN A CA 1
ATOM 641 C C . GLN A 1 90 ? 6.935 -2.431 36.826 1.00 72.62 90 GLN A C 1
ATOM 643 O O . GLN A 1 90 ? 7.388 -3.315 37.551 1.00 72.62 90 GLN A O 1
ATOM 648 N N . ASP A 1 91 ? 5.739 -1.874 37.038 1.00 69.94 91 ASP A N 1
ATOM 649 C CA . ASP A 1 91 ? 4.889 -2.164 38.202 1.00 69.94 91 ASP A CA 1
ATOM 650 C C . ASP A 1 91 ? 4.464 -3.643 38.294 1.00 69.94 91 ASP A C 1
ATOM 652 O O . ASP A 1 91 ? 4.085 -4.121 39.361 1.00 69.94 91 ASP A O 1
ATOM 656 N N . TYR A 1 92 ? 4.617 -4.414 37.209 1.00 63.59 92 TYR A N 1
ATOM 657 C CA . TYR A 1 92 ? 4.330 -5.852 37.152 1.00 63.59 92 TYR A CA 1
ATOM 658 C C . TYR A 1 92 ? 5.185 -6.707 38.115 1.00 63.59 92 TYR A C 1
ATOM 660 O O . TYR A 1 92 ? 4.852 -7.865 38.379 1.00 63.59 92 TYR A O 1
ATOM 668 N N . VAL A 1 93 ? 6.299 -6.169 38.631 1.00 63.97 93 VAL A N 1
ATOM 669 C CA . VAL A 1 93 ? 7.342 -6.932 39.344 1.00 63.97 93 VAL A CA 1
ATOM 670 C C . VAL A 1 93 ? 7.278 -6.774 40.881 1.00 63.97 93 VAL A C 1
ATOM 672 O O . VAL A 1 93 ? 7.914 -7.550 41.593 1.00 63.97 93 VAL A O 1
ATOM 675 N N . ASN A 1 94 ? 6.488 -5.839 41.435 1.00 64.75 94 ASN A N 1
ATOM 676 C CA . ASN A 1 94 ? 6.683 -5.344 42.815 1.00 64.75 94 ASN A CA 1
ATOM 677 C C . ASN A 1 94 ? 5.671 -5.774 43.912 1.00 64.75 94 ASN A C 1
ATOM 679 O O . ASN A 1 94 ? 5.832 -5.351 45.056 1.00 64.75 94 ASN A O 1
ATOM 683 N N . GLY A 1 95 ? 4.726 -6.685 43.652 1.00 66.31 95 GLY A N 1
ATOM 684 C CA . GLY A 1 95 ? 3.961 -7.388 44.705 1.00 66.31 95 GLY A CA 1
ATOM 685 C C . GLY A 1 95 ? 2.579 -6.821 45.105 1.00 66.31 95 GLY A C 1
ATOM 686 O O . GLY A 1 95 ? 2.200 -5.716 44.742 1.00 66.31 95 GLY A O 1
ATOM 687 N N . THR A 1 96 ? 1.828 -7.672 45.825 1.00 60.97 96 THR A N 1
ATOM 688 C CA . THR A 1 96 ? 0.420 -7.623 46.316 1.00 60.97 96 THR A CA 1
ATOM 689 C C . THR A 1 96 ? -0.727 -7.349 45.330 1.00 60.97 96 THR A C 1
ATOM 691 O O . THR A 1 96 ? -1.714 -8.072 45.423 1.00 60.97 96 THR A O 1
ATOM 694 N N . ASP A 1 97 ? -0.596 -6.467 44.336 1.00 74.88 97 ASP A N 1
ATOM 695 C CA . ASP A 1 97 ? -1.686 -6.148 43.375 1.00 74.88 97 ASP A CA 1
ATOM 696 C C . ASP A 1 97 ? -1.550 -6.868 42.020 1.00 74.88 97 ASP A C 1
ATOM 698 O O . ASP A 1 97 ? -2.112 -6.482 40.996 1.00 74.88 97 ASP A O 1
ATOM 702 N N . GLN A 1 98 ? -0.789 -7.962 41.992 1.00 80.19 98 GLN A N 1
ATOM 703 C CA .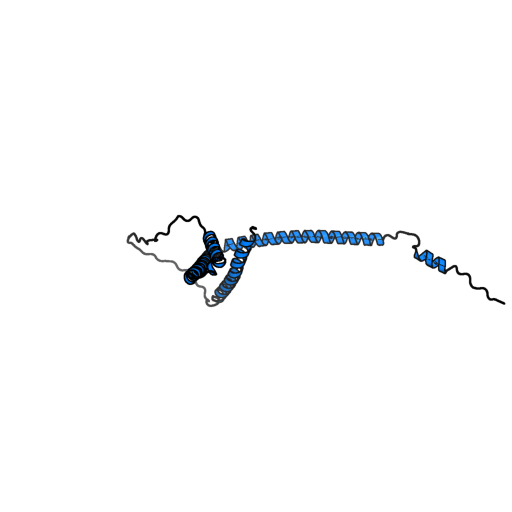 GLN A 1 98 ? -0.422 -8.656 40.757 1.00 80.19 98 GLN A CA 1
ATOM 704 C C . GLN A 1 98 ? -1.625 -9.206 39.972 1.00 80.19 98 GLN A C 1
ATOM 706 O O . GLN A 1 98 ? -1.573 -9.285 38.746 1.00 80.19 98 GLN A O 1
ATOM 711 N N . GLU A 1 99 ? -2.710 -9.573 40.656 1.00 84.06 99 GLU A N 1
ATOM 712 C CA . GLU A 1 99 ? -3.946 -10.040 40.017 1.00 84.06 99 GLU A CA 1
ATOM 713 C C . GLU A 1 99 ? -4.715 -8.899 39.335 1.00 84.06 99 GLU A C 1
ATOM 715 O O . GLU A 1 99 ? -5.217 -9.081 38.224 1.00 84.06 99 GLU A O 1
ATOM 720 N N . GLU A 1 100 ? -4.740 -7.706 39.936 1.00 83.50 100 GLU A N 1
ATOM 721 C CA . GLU A 1 100 ? -5.352 -6.513 39.343 1.00 83.50 100 GLU A CA 1
ATOM 722 C C . GLU A 1 100 ? -4.544 -6.028 38.134 1.00 83.50 100 GLU A C 1
ATOM 724 O O . GLU A 1 100 ? -5.110 -5.802 37.064 1.00 83.50 100 GLU A O 1
ATOM 729 N N . ILE A 1 101 ? -3.212 -5.981 38.256 1.00 84.25 101 ILE A N 1
ATOM 730 C CA . ILE A 1 101 ? -2.312 -5.611 37.153 1.00 84.25 101 ILE A CA 1
ATOM 731 C C . ILE A 1 101 ? -2.457 -6.595 35.987 1.00 84.25 101 ILE A C 1
ATOM 733 O O . ILE A 1 101 ? -2.614 -6.180 34.838 1.00 84.25 101 ILE A O 1
ATOM 737 N N . ARG A 1 102 ? -2.452 -7.903 36.267 1.00 86.00 102 ARG A N 1
ATOM 738 C CA . ARG A 1 102 ? -2.650 -8.938 35.244 1.00 86.00 102 ARG A CA 1
ATOM 739 C C . ARG A 1 102 ? -4.002 -8.784 34.549 1.00 86.00 102 ARG A C 1
ATOM 741 O O . ARG A 1 102 ? -4.064 -8.807 33.323 1.00 86.00 102 ARG A O 1
ATOM 748 N N . THR A 1 103 ? -5.060 -8.554 35.322 1.00 88.88 103 THR A N 1
ATOM 749 C CA . THR A 1 103 ? -6.410 -8.322 34.796 1.00 88.88 103 THR A CA 1
ATOM 750 C C . THR A 1 103 ? -6.473 -7.059 33.927 1.00 88.88 103 THR A C 1
ATOM 752 O O . THR A 1 103 ? -7.155 -7.055 32.902 1.00 88.88 103 THR A O 1
ATOM 755 N N . GLY A 1 104 ? -5.739 -6.000 34.283 1.00 90.00 104 GLY A N 1
ATOM 756 C CA . GLY A 1 104 ? -5.607 -4.786 33.474 1.00 90.00 104 GLY A CA 1
ATOM 757 C C . GLY A 1 104 ? -4.894 -5.029 32.139 1.00 90.00 104 GLY A C 1
ATOM 758 O O . GLY A 1 104 ? -5.365 -4.569 31.099 1.00 90.00 104 GLY A O 1
ATOM 759 N N . VAL A 1 105 ? -3.809 -5.811 32.139 1.00 92.44 105 VAL A N 1
ATOM 760 C CA . VAL A 1 105 ? -3.096 -6.206 30.910 1.00 92.44 105 VAL A CA 1
ATOM 761 C C . VAL A 1 105 ? -4.005 -7.024 29.992 1.00 92.44 105 VAL A C 1
ATOM 763 O O . VAL A 1 105 ? -4.116 -6.708 28.806 1.00 92.44 105 VAL A O 1
ATOM 766 N N . ASP A 1 106 ? -4.705 -8.024 30.535 1.00 93.31 106 ASP A N 1
ATOM 767 C CA . ASP A 1 106 ? -5.630 -8.864 29.766 1.00 93.31 106 ASP A CA 1
ATOM 768 C C . ASP A 1 106 ? -6.757 -8.025 29.127 1.00 93.31 106 ASP A C 1
ATOM 770 O O . ASP A 1 106 ? -7.122 -8.244 27.969 1.00 93.31 106 ASP A O 1
ATOM 774 N N . GLN A 1 107 ? -7.258 -7.002 29.828 1.00 95.44 107 GLN A N 1
ATOM 775 C CA . GLN A 1 107 ? -8.244 -6.061 29.281 1.00 95.44 107 GLN A CA 1
ATOM 776 C C . GLN A 1 107 ? -7.687 -5.207 28.138 1.00 95.44 107 GLN A C 1
ATOM 778 O O . GLN A 1 107 ? -8.369 -5.025 27.126 1.00 95.44 107 GLN A O 1
ATOM 783 N N . CYS A 1 108 ? -6.464 -4.686 28.264 1.00 96.12 108 CYS A N 1
ATOM 784 C CA . CYS A 1 108 ? -5.834 -3.915 27.192 1.00 96.12 108 CYS A CA 1
ATOM 785 C C . CYS A 1 108 ? -5.584 -4.775 25.945 1.00 96.12 108 CYS A C 1
ATOM 787 O O . CYS A 1 108 ? -5.865 -4.322 24.833 1.00 96.12 108 CYS A O 1
ATOM 789 N N . ILE A 1 109 ? -5.141 -6.025 26.127 1.00 96.12 109 ILE A N 1
ATOM 790 C CA . ILE A 1 109 ? -4.975 -6.993 25.035 1.00 96.12 109 ILE A CA 1
ATOM 791 C C . ILE A 1 109 ? -6.320 -7.262 24.357 1.00 96.12 109 ILE A C 1
ATOM 793 O O . ILE A 1 109 ? -6.423 -7.158 23.135 1.00 96.12 109 ILE A O 1
ATOM 797 N N . GLN A 1 110 ? -7.364 -7.570 25.132 1.00 97.44 110 GLN A N 1
ATOM 798 C CA . GLN A 1 110 ? -8.686 -7.865 24.582 1.00 97.44 110 GLN A CA 1
ATOM 799 C C . GLN A 1 110 ? -9.243 -6.672 23.797 1.00 97.44 110 GLN A C 1
ATOM 801 O O . GLN A 1 110 ? -9.709 -6.837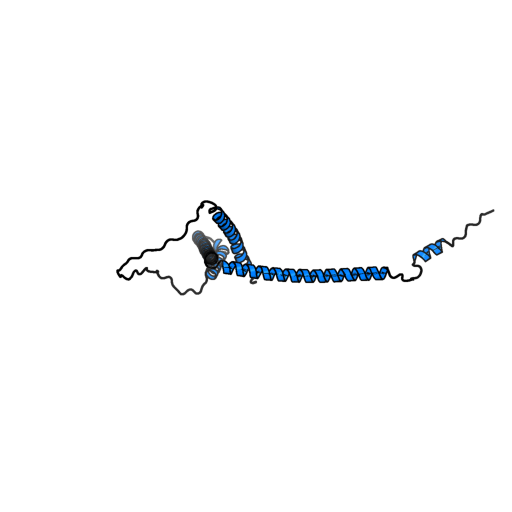 22.670 1.00 97.44 110 GLN A O 1
ATOM 806 N N . LYS A 1 111 ? -9.117 -5.459 24.346 1.00 96.81 111 LYS A N 1
ATOM 807 C CA . LYS A 1 111 ? -9.553 -4.229 23.679 1.00 96.81 111 LYS A CA 1
ATOM 808 C C . LYS A 1 111 ? -8.816 -4.005 22.359 1.00 96.81 111 LYS A C 1
ATOM 810 O O . LYS A 1 111 ? -9.457 -3.680 21.363 1.00 96.81 111 LYS A O 1
ATOM 815 N N . PHE A 1 112 ? -7.498 -4.202 22.327 1.00 97.69 112 PHE A N 1
ATOM 816 C CA . PHE A 1 112 ? -6.723 -4.106 21.090 1.00 97.69 112 PHE A CA 1
ATOM 817 C C . PHE A 1 112 ? -7.198 -5.123 20.043 1.00 97.69 112 PHE A C 1
ATOM 819 O O . PHE A 1 112 ? -7.427 -4.760 18.890 1.00 97.69 112 PHE A O 1
ATOM 826 N N . LEU A 1 113 ? -7.416 -6.382 20.438 1.00 97.38 113 LEU A N 1
ATOM 827 C CA . LEU A 1 113 ? -7.910 -7.424 19.531 1.00 97.38 113 LEU A CA 1
ATOM 828 C C . LEU A 1 113 ? -9.304 -7.105 18.971 1.00 97.38 113 LEU A C 1
ATOM 830 O O . LEU A 1 113 ? -9.562 -7.356 17.790 1.00 97.38 113 LEU A O 1
ATOM 834 N N . ASP A 1 114 ? -10.190 -6.536 19.785 1.00 97.31 114 ASP A N 1
ATOM 835 C CA . ASP A 1 114 ? -11.540 -6.165 19.361 1.00 97.31 114 ASP A CA 1
ATOM 836 C C . ASP A 1 114 ? -11.517 -5.014 18.347 1.00 97.31 114 ASP A C 1
ATOM 838 O O . ASP A 1 114 ? -12.181 -5.090 17.308 1.00 97.31 114 ASP A O 1
ATOM 842 N N . VAL A 1 115 ? -10.704 -3.981 18.591 1.00 96.25 115 VAL A N 1
ATOM 843 C CA . VAL A 1 115 ? -10.548 -2.851 17.661 1.00 96.25 115 VAL A CA 1
ATOM 844 C C . VAL A 1 115 ? -9.830 -3.284 16.380 1.00 96.25 115 VAL A C 1
ATOM 846 O O . VAL A 1 115 ? -10.232 -2.887 15.283 1.00 96.25 115 VAL A O 1
ATOM 849 N N . ALA A 1 116 ? -8.828 -4.163 16.470 1.00 95.81 116 ALA A N 1
ATOM 850 C CA . ALA A 1 116 ? -8.163 -4.744 15.304 1.00 95.81 116 ALA A CA 1
ATOM 851 C C . ALA A 1 116 ? -9.152 -5.528 14.429 1.00 95.81 116 ALA A C 1
ATOM 853 O O . ALA A 1 116 ? -9.212 -5.315 13.214 1.00 95.81 116 ALA A O 1
ATOM 854 N N . ARG A 1 117 ? -9.994 -6.368 15.046 1.00 96.75 117 ARG A N 1
ATOM 855 C CA . ARG A 1 117 ? -11.060 -7.100 14.347 1.00 96.75 117 ARG A CA 1
ATOM 856 C C . ARG A 1 117 ? -12.069 -6.148 13.712 1.00 96.75 117 ARG A C 1
ATOM 858 O O . ARG A 1 117 ? -12.457 -6.343 12.563 1.00 96.75 117 ARG A O 1
ATOM 865 N N . GLN A 1 118 ? -12.493 -5.113 14.431 1.00 96.38 118 GLN A N 1
ATOM 866 C CA . GLN A 1 118 ? -13.421 -4.114 13.902 1.00 96.38 118 GLN A CA 1
ATOM 867 C C . GLN A 1 118 ? -12.832 -3.388 12.685 1.00 96.38 118 GLN A C 1
ATOM 869 O O . GLN A 1 118 ? -13.521 -3.207 11.678 1.00 96.38 118 GLN A O 1
ATOM 874 N N . THR A 1 119 ? -11.552 -3.027 12.759 1.00 95.31 119 THR A N 1
ATOM 875 C CA . THR A 1 119 ? -10.815 -2.370 11.677 1.00 95.31 119 THR A CA 1
ATOM 876 C C . THR A 1 119 ? -10.733 -3.272 10.448 1.00 95.31 119 THR A C 1
ATOM 878 O O . THR A 1 119 ? -11.080 -2.847 9.343 1.00 95.31 119 THR A O 1
ATOM 881 N N . GLU A 1 120 ? -10.368 -4.544 10.628 1.00 91.31 120 GLU A N 1
ATOM 882 C CA . GLU A 1 120 ? -10.366 -5.538 9.553 1.00 91.31 120 GLU A CA 1
ATOM 883 C C . GLU A 1 120 ? -11.756 -5.668 8.909 1.00 91.31 120 GLU A C 1
ATOM 885 O O . GLU A 1 120 ? -11.893 -5.521 7.691 1.00 91.31 120 GLU A O 1
ATOM 890 N N . CYS A 1 121 ? -12.808 -5.867 9.711 1.00 92.94 121 CYS A N 1
ATOM 891 C CA . CYS A 1 121 ? -14.179 -5.989 9.215 1.00 92.94 121 CYS A CA 1
ATOM 892 C C . CYS A 1 121 ? -14.617 -4.762 8.406 1.00 92.94 121 CYS A C 1
ATOM 894 O O . CYS A 1 121 ? -15.233 -4.912 7.347 1.00 92.94 121 CYS A O 1
ATOM 896 N N . PHE A 1 122 ? -14.284 -3.554 8.863 1.00 91.38 122 PHE A N 1
ATOM 897 C CA . PHE A 1 122 ? -14.615 -2.321 8.155 1.00 91.38 122 PHE A CA 1
ATOM 898 C C . PHE A 1 122 ? -13.990 -2.281 6.755 1.00 91.38 122 PHE A C 1
ATOM 900 O O . PHE A 1 122 ? -14.693 -2.055 5.764 1.00 91.38 122 PHE A O 1
ATOM 907 N N . PHE A 1 123 ? -12.686 -2.546 6.644 1.00 89.69 123 PHE A N 1
ATOM 908 C CA . PHE A 1 123 ? -11.998 -2.513 5.352 1.00 89.69 123 PHE A CA 1
ATOM 909 C C . PHE A 1 123 ? -12.415 -3.665 4.434 1.00 89.69 123 PHE A C 1
ATOM 911 O O . PHE A 1 123 ? -12.585 -3.457 3.229 1.00 89.69 123 PHE A O 1
ATOM 918 N N . LEU A 1 124 ? -12.667 -4.857 4.982 1.00 88.25 124 LEU A N 1
ATOM 919 C CA . LEU A 1 124 ? -13.234 -5.974 4.225 1.00 88.25 124 LEU A CA 1
ATOM 920 C C . LEU A 1 124 ? -14.602 -5.621 3.639 1.00 88.25 124 LEU A C 1
ATOM 922 O O . LEU A 1 124 ? -14.826 -5.836 2.446 1.00 88.25 124 LEU A O 1
ATOM 926 N N . GLN A 1 125 ? -15.482 -5.022 4.442 1.00 86.50 125 GLN A N 1
ATOM 927 C CA . GLN A 1 125 ? -16.807 -4.598 4.000 1.00 86.50 125 GLN A CA 1
ATOM 928 C C . GLN A 1 125 ? -16.718 -3.540 2.895 1.00 86.50 125 GLN A C 1
ATOM 930 O O . GLN A 1 125 ? -17.424 -3.635 1.890 1.00 86.50 125 GLN A O 1
ATOM 935 N N . LYS A 1 126 ? -15.832 -2.546 3.040 1.00 84.25 126 LYS A N 1
ATOM 936 C CA . LYS A 1 126 ? -15.604 -1.525 2.005 1.00 84.25 126 LYS A CA 1
ATOM 937 C C . LYS A 1 126 ? -15.085 -2.133 0.708 1.00 84.25 126 LYS A C 1
ATOM 939 O O . LYS A 1 126 ? -15.552 -1.769 -0.368 1.00 84.25 126 LYS A O 1
ATOM 944 N N . ARG A 1 127 ? -14.174 -3.099 0.796 1.00 80.44 127 ARG A N 1
ATOM 945 C CA . ARG A 1 127 ? -13.624 -3.785 -0.375 1.00 80.44 127 ARG A CA 1
ATOM 946 C C . ARG A 1 127 ? -14.665 -4.651 -1.084 1.00 80.44 127 ARG A C 1
ATOM 948 O O . ARG A 1 127 ? -14.769 -4.588 -2.307 1.00 80.44 127 ARG A O 1
ATOM 955 N N . LEU A 1 128 ? -15.486 -5.392 -0.336 1.00 82.38 128 LEU A N 1
ATOM 956 C CA . LEU A 1 128 ? -16.627 -6.126 -0.891 1.00 82.38 128 LEU A CA 1
ATOM 957 C C . LEU A 1 128 ? -17.617 -5.174 -1.575 1.00 82.38 128 LEU A C 1
ATOM 959 O O . LEU A 1 128 ? -18.074 -5.444 -2.684 1.00 82.38 128 LEU A O 1
ATOM 963 N N . GLN A 1 129 ? -17.911 -4.037 -0.940 1.00 79.44 129 GLN A N 1
ATOM 964 C CA . GLN A 1 129 ? -18.789 -3.015 -1.504 1.00 79.44 129 GLN A CA 1
ATOM 965 C C . GLN A 1 129 ? -18.261 -2.504 -2.848 1.00 79.44 129 GLN A C 1
ATOM 967 O O . GLN A 1 129 ? -19.037 -2.396 -3.792 1.00 79.44 129 GLN A O 1
ATOM 972 N N . LEU A 1 130 ? -16.962 -2.220 -2.958 1.00 76.19 130 LEU A N 1
ATOM 973 C CA . LEU A 1 130 ? -16.357 -1.777 -4.217 1.00 76.19 130 LEU A CA 1
ATOM 974 C C . LEU A 1 130 ? -16.403 -2.866 -5.295 1.00 76.19 130 LEU A C 1
ATOM 976 O O . LEU A 1 130 ? -16.759 -2.568 -6.431 1.00 76.19 130 LEU A O 1
ATOM 980 N N . SER A 1 131 ? -16.127 -4.120 -4.928 1.00 78.69 131 SER A N 1
ATOM 981 C CA . SER A 1 131 ? -16.200 -5.272 -5.837 1.00 78.69 131 SER A CA 1
ATOM 982 C C . SER A 1 131 ? -17.594 -5.452 -6.450 1.00 78.69 131 SER A C 1
ATOM 984 O O . SER A 1 131 ? -17.720 -5.679 -7.650 1.00 78.69 131 SER A O 1
ATOM 986 N N . VAL A 1 132 ? -18.653 -5.297 -5.648 1.00 82.06 132 VAL A N 1
ATOM 987 C CA . VAL A 1 132 ? -20.035 -5.505 -6.112 1.00 82.06 132 VAL A CA 1
ATOM 988 C C . VAL A 1 132 ? -20.634 -4.249 -6.749 1.00 82.06 132 VAL A C 1
ATOM 990 O O . VAL A 1 132 ? -21.335 -4.347 -7.751 1.00 82.06 132 VAL A O 1
ATOM 993 N N . GLN A 1 133 ? -20.391 -3.061 -6.185 1.0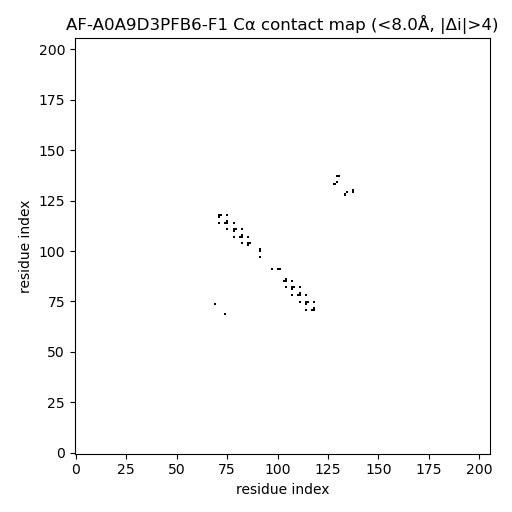0 83.44 133 GLN A N 1
ATOM 994 C CA . GLN A 1 133 ? -21.031 -1.823 -6.653 1.00 83.44 133 GLN A CA 1
ATOM 995 C C . GLN A 1 133 ? -20.263 -1.124 -7.776 1.00 83.44 133 GLN A C 1
ATOM 997 O O . GLN A 1 133 ? -20.863 -0.354 -8.523 1.00 83.44 133 GLN A O 1
ATOM 1002 N N . LYS A 1 134 ? -18.943 -1.328 -7.878 1.00 83.50 134 LYS A N 1
ATOM 1003 C CA . LYS A 1 134 ? -18.079 -0.613 -8.830 1.00 83.50 134 LYS A CA 1
ATOM 1004 C C . LYS A 1 134 ? -17.002 -1.504 -9.482 1.00 83.50 134 LYS A C 1
ATOM 1006 O O . LYS A 1 134 ? -15.856 -1.060 -9.588 1.00 83.50 134 LYS A O 1
ATOM 1011 N N . PRO A 1 135 ? -17.333 -2.718 -9.966 1.00 81.06 135 PRO A N 1
ATOM 1012 C CA . PRO A 1 135 ? -16.340 -3.627 -10.548 1.00 81.06 135 PRO A CA 1
ATOM 1013 C C . PRO A 1 135 ? -15.584 -2.999 -11.731 1.00 81.06 135 PRO A C 1
ATOM 1015 O O . PRO A 1 135 ? -14.364 -3.101 -11.808 1.00 81.06 135 PRO A O 1
ATOM 1018 N N . GLU A 1 136 ? -16.286 -2.265 -12.599 1.00 91.75 136 GLU A N 1
ATOM 1019 C CA . GLU A 1 136 ? -15.692 -1.579 -13.758 1.00 91.75 136 GLU A CA 1
ATOM 1020 C C . GLU A 1 136 ? -14.667 -0.508 -13.366 1.00 91.75 136 GLU A C 1
ATOM 1022 O O . GLU A 1 136 ? -13.662 -0.316 -14.050 1.00 91.75 136 GLU A O 1
ATOM 1027 N N . GLN A 1 137 ? -14.897 0.197 -12.252 1.00 87.12 137 GLN A N 1
ATOM 1028 C CA . GLN A 1 137 ? -13.959 1.215 -11.783 1.00 87.12 137 GLN A CA 1
ATOM 1029 C C . GLN A 1 137 ? -12.650 0.570 -11.321 1.00 87.12 137 GLN A C 1
ATOM 1031 O O . GLN A 1 137 ? -11.585 1.046 -11.708 1.00 87.12 137 GLN A O 1
ATOM 1036 N N . VAL A 1 138 ? -12.735 -0.521 -10.553 1.00 84.06 138 VAL A N 1
ATOM 1037 C CA . VAL A 1 138 ? -11.559 -1.266 -10.077 1.00 84.06 138 VAL A CA 1
ATOM 1038 C C . VAL A 1 138 ? -10.732 -1.758 -11.264 1.00 84.06 138 VAL A C 1
ATOM 1040 O O . VAL A 1 138 ? -9.537 -1.495 -11.339 1.00 84.06 138 VAL A O 1
ATOM 1043 N N . VAL A 1 139 ? -11.381 -2.375 -12.256 1.00 89.00 139 VAL A N 1
ATOM 1044 C CA . VAL A 1 139 ? -10.698 -2.853 -13.469 1.00 89.00 139 VAL A CA 1
ATOM 1045 C C . VAL A 1 139 ? -10.039 -1.703 -14.233 1.00 89.00 139 VAL A C 1
ATOM 1047 O O . VAL A 1 139 ? -8.927 -1.843 -14.739 1.00 89.00 139 VAL A O 1
ATOM 1050 N N . LYS A 1 140 ? -10.694 -0.543 -14.322 1.00 92.94 140 LYS A N 1
ATOM 1051 C CA . LYS A 1 140 ? -10.134 0.631 -14.999 1.00 92.94 140 LYS A CA 1
ATOM 1052 C C . LYS A 1 140 ? -8.893 1.179 -14.286 1.00 92.94 140 LYS A C 1
ATOM 1054 O O . LYS A 1 140 ? -7.946 1.581 -14.964 1.00 92.94 140 LYS A O 1
ATOM 1059 N N . GLU A 1 141 ? -8.902 1.207 -12.956 1.00 91.50 141 GLU A N 1
ATOM 1060 C CA . GLU A 1 141 ? -7.748 1.600 -12.139 1.00 91.50 141 GLU A CA 1
ATOM 1061 C C . GLU A 1 141 ? -6.581 0.622 -12.345 1.00 91.50 141 GLU A C 1
ATOM 1063 O O . GLU A 1 141 ? -5.491 1.069 -12.708 1.00 91.50 141 GLU A O 1
ATOM 1068 N N . ASP A 1 142 ? -6.837 -0.689 -12.280 1.00 88.12 142 ASP A N 1
ATOM 1069 C CA . ASP A 1 142 ? -5.836 -1.736 -12.538 1.00 88.12 142 ASP A CA 1
ATOM 1070 C C . ASP A 1 142 ? -5.227 -1.609 -13.946 1.00 88.12 142 ASP A C 1
ATOM 1072 O O . ASP A 1 142 ? -4.009 -1.644 -14.131 1.00 88.12 142 ASP A O 1
ATOM 1076 N N . VAL A 1 143 ? -6.061 -1.413 -14.973 1.00 96.00 143 VAL A N 1
ATOM 1077 C CA . VAL A 1 143 ? -5.597 -1.214 -16.356 1.00 96.00 143 VAL A CA 1
ATOM 1078 C C . VAL A 1 143 ? -4.722 0.034 -16.470 1.00 96.00 143 VAL A C 1
ATOM 1080 O O . VAL A 1 143 ? -3.724 0.023 -17.193 1.00 96.00 143 VAL A O 1
ATOM 1083 N N . SER A 1 144 ? -5.080 1.114 -15.776 1.00 97.31 144 SER A N 1
ATOM 1084 C CA . SER A 1 144 ? -4.290 2.345 -15.758 1.00 97.31 144 SER A CA 1
ATOM 1085 C C . SER A 1 144 ? -2.933 2.135 -15.079 1.00 97.31 144 SER A C 1
ATOM 1087 O O . SER A 1 144 ? -1.910 2.578 -15.603 1.00 97.31 144 SER A O 1
ATOM 1089 N N . GLU A 1 145 ? -2.891 1.433 -13.948 1.00 96.38 145 GLU A N 1
ATOM 1090 C CA . GLU A 1 145 ? -1.643 1.090 -13.259 1.00 96.38 145 GLU A CA 1
ATOM 1091 C C . GLU A 1 145 ? -0.730 0.234 -14.147 1.00 96.38 145 GLU A C 1
ATOM 1093 O O . GLU A 1 145 ? 0.438 0.573 -14.353 1.00 96.38 145 GLU A O 1
ATOM 1098 N N . LEU A 1 146 ? -1.282 -0.812 -14.769 1.00 97.94 146 LEU A N 1
ATOM 1099 C CA . LEU A 1 146 ? -0.541 -1.687 -15.678 1.00 97.94 146 LEU A CA 1
ATOM 1100 C C . LEU A 1 146 ? 0.015 -0.936 -16.892 1.00 97.94 146 LEU A C 1
ATOM 1102 O O . LEU A 1 146 ? 1.147 -1.190 -17.302 1.00 97.94 146 LEU A O 1
ATOM 1106 N N . ARG A 1 147 ? -0.745 0.011 -17.455 1.00 98.31 147 ARG A N 1
ATOM 1107 C CA . ARG A 1 147 ? -0.275 0.865 -18.559 1.00 98.31 147 ARG A CA 1
ATOM 1108 C C . ARG A 1 147 ? 0.899 1.747 -18.144 1.00 98.31 147 ARG A C 1
ATOM 1110 O O . ARG A 1 147 ? 1.873 1.838 -18.888 1.00 98.31 147 ARG A O 1
ATOM 1117 N N . ASN A 1 148 ? 0.833 2.361 -16.963 1.00 98.19 148 ASN A N 1
ATOM 1118 C CA . ASN A 1 148 ? 1.931 3.178 -16.444 1.00 98.19 148 ASN A CA 1
ATOM 1119 C C . ASN A 1 148 ? 3.190 2.337 -16.197 1.00 98.19 148 ASN A C 1
ATOM 1121 O O . ASN A 1 148 ? 4.295 2.740 -16.566 1.00 98.19 148 ASN A O 1
ATOM 1125 N N . GLU A 1 149 ? 3.030 1.148 -15.616 1.00 98.44 149 GLU A N 1
ATOM 1126 C CA . GLU A 1 149 ? 4.150 0.242 -15.367 1.00 98.44 149 GLU A CA 1
ATOM 1127 C C . GLU A 1 149 ? 4.759 -0.284 -16.675 1.00 98.44 149 GLU A C 1
ATOM 1129 O O . GLU A 1 149 ? 5.985 -0.351 -16.794 1.00 98.44 149 GLU A O 1
ATOM 1134 N N . LEU A 1 150 ? 3.937 -0.592 -17.685 1.00 98.56 150 LEU A N 1
ATOM 1135 C CA . LEU A 1 150 ? 4.409 -0.956 -19.022 1.00 98.56 150 LEU A CA 1
ATOM 1136 C C . LEU A 1 150 ? 5.246 0.171 -19.637 1.00 98.56 150 LEU A C 1
ATOM 1138 O O . LEU A 1 150 ? 6.395 -0.065 -20.004 1.00 98.56 150 LEU A O 1
ATOM 1142 N N . GLN A 1 151 ? 4.723 1.398 -19.666 1.00 98.75 151 GLN A N 1
ATOM 1143 C CA . GLN A 1 151 ? 5.428 2.558 -20.218 1.00 98.75 151 GLN A CA 1
ATOM 1144 C C . GLN A 1 151 ? 6.772 2.797 -19.510 1.00 98.75 151 GLN A C 1
ATOM 1146 O O . GLN A 1 151 ? 7.798 3.071 -20.140 1.00 98.75 151 GLN A O 1
ATOM 1151 N N . ARG A 1 152 ? 6.800 2.656 -18.181 1.00 98.69 152 ARG A N 1
ATOM 1152 C CA . ARG A 1 152 ? 8.032 2.773 -17.394 1.00 98.69 152 ARG A CA 1
ATOM 1153 C C . ARG A 1 152 ? 9.051 1.695 -17.779 1.00 98.69 152 ARG A C 1
ATOM 1155 O O . ARG A 1 152 ? 10.244 1.995 -17.886 1.00 98.69 152 ARG A O 1
ATOM 1162 N N . LYS A 1 153 ? 8.606 0.449 -17.988 1.00 98.56 153 LYS A N 1
ATOM 1163 C CA . LYS A 1 153 ? 9.471 -0.653 -18.443 1.00 98.56 153 LYS A CA 1
ATOM 1164 C C . LYS A 1 153 ? 9.982 -0.425 -19.864 1.00 98.56 153 LYS A C 1
ATOM 1166 O O . LYS A 1 153 ? 11.170 -0.626 -20.096 1.00 98.56 153 LYS A O 1
ATOM 1171 N N . GLU A 1 154 ? 9.140 0.037 -20.783 1.00 98.75 154 GLU A N 1
ATOM 1172 C CA . GLU A 1 154 ? 9.535 0.370 -22.158 1.00 98.75 154 GLU A CA 1
ATOM 1173 C C . GLU A 1 154 ? 10.632 1.436 -22.180 1.00 98.75 154 GLU A C 1
ATOM 1175 O O . GLU A 1 154 ? 11.660 1.253 -22.833 1.00 98.75 154 GLU A O 1
ATOM 1180 N N . HIS A 1 155 ? 10.481 2.498 -21.385 1.00 98.56 155 HIS A N 1
ATOM 1181 C CA . HIS A 1 155 ? 11.504 3.533 -21.259 1.00 98.56 155 HIS A CA 1
ATOM 1182 C C . HIS A 1 155 ? 12.833 2.981 -20.718 1.00 98.56 155 HIS A C 1
ATOM 1184 O O . HIS A 1 155 ? 13.916 3.333 -21.194 1.00 98.56 155 HIS A O 1
ATOM 1190 N N . LEU A 1 156 ? 12.770 2.081 -19.732 1.00 98.75 156 LEU A N 1
ATOM 1191 C CA . LEU A 1 156 ? 13.962 1.446 -19.175 1.00 98.75 156 LEU A CA 1
ATOM 1192 C C . LEU A 1 156 ? 14.661 0.544 -20.203 1.00 98.75 156 LEU A C 1
ATOM 1194 O O . LEU A 1 156 ? 15.887 0.586 -20.320 1.00 98.75 156 LEU A O 1
ATOM 1198 N N . ILE A 1 157 ? 13.892 -0.231 -20.971 1.00 98.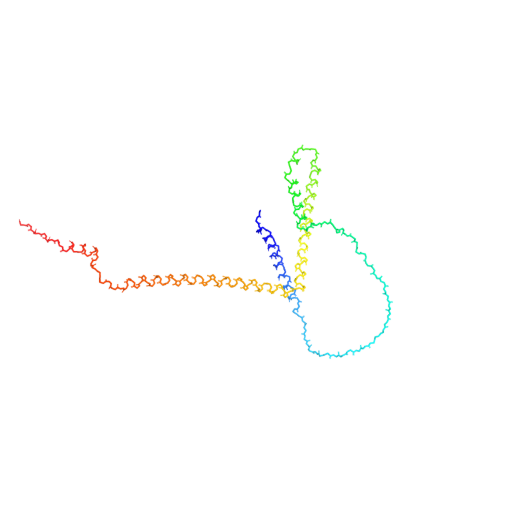75 157 ILE A N 1
ATOM 1199 C CA . ILE A 1 157 ? 14.410 -1.067 -22.060 1.00 98.75 157 ILE A CA 1
ATOM 1200 C C . ILE A 1 157 ? 15.085 -0.193 -23.115 1.00 98.75 157 ILE A C 1
ATOM 1202 O O . ILE A 1 157 ? 16.235 -0.455 -23.462 1.00 98.75 157 ILE A O 1
ATOM 1206 N N . GLN A 1 158 ? 14.430 0.879 -23.571 1.00 98.81 158 GLN A N 1
ATOM 1207 C CA . GLN A 1 158 ? 15.004 1.816 -24.540 1.00 98.81 158 GLN A CA 1
ATOM 1208 C C . GLN A 1 158 ? 16.339 2.384 -24.049 1.00 98.81 158 GLN A C 1
ATOM 1210 O O . GLN A 1 158 ? 17.331 2.345 -24.775 1.00 98.81 158 GLN A O 1
ATOM 1215 N N . LYS A 1 159 ? 16.409 2.811 -22.782 1.00 98.62 159 LYS A N 1
ATOM 1216 C CA . LYS A 1 159 ? 17.650 3.297 -22.164 1.00 98.62 159 LYS A CA 1
ATOM 1217 C C . LYS A 1 159 ? 18.768 2.249 -22.181 1.00 98.62 159 LYS A C 1
ATOM 1219 O O . LYS A 1 159 ? 19.935 2.598 -22.369 1.00 98.62 159 LYS A O 1
ATOM 1224 N N . HIS A 1 160 ? 18.447 0.976 -21.961 1.00 98.69 160 HIS A N 1
ATOM 1225 C CA . HIS A 1 160 ? 19.430 -0.106 -22.026 1.00 98.69 160 HIS A CA 1
ATOM 1226 C C . HIS A 1 160 ? 19.858 -0.422 -23.459 1.00 98.69 160 HIS A C 1
ATOM 1228 O O . HIS A 1 160 ? 21.054 -0.575 -23.696 1.00 98.69 160 HIS A O 1
ATOM 1234 N N . LEU A 1 161 ? 18.928 -0.432 -24.415 1.00 98.69 161 LEU A N 1
ATOM 1235 C CA . LEU A 1 161 ? 19.237 -0.610 -25.834 1.00 98.69 161 LEU A CA 1
ATOM 1236 C C . LEU A 1 161 ? 20.172 0.488 -26.350 1.00 98.69 161 LEU A C 1
ATOM 1238 O O . LEU A 1 161 ? 21.157 0.177 -27.011 1.00 98.69 161 LEU A O 1
ATOM 1242 N N . THR A 1 162 ? 19.955 1.752 -25.968 1.00 98.69 162 THR A N 1
ATOM 1243 C CA . THR A 1 162 ? 20.880 2.849 -26.306 1.00 98.69 162 THR A CA 1
ATOM 1244 C C . THR A 1 162 ? 22.299 2.572 -25.810 1.00 98.69 162 THR A C 1
ATOM 1246 O O . THR A 1 162 ? 23.262 2.780 -26.545 1.00 98.69 162 THR A O 1
ATOM 1249 N N . LYS A 1 163 ? 22.451 2.072 -24.577 1.00 98.50 163 LYS A N 1
ATOM 1250 C CA . LYS A 1 163 ? 23.771 1.719 -24.034 1.00 98.50 163 LYS A CA 1
ATOM 1251 C C . LYS A 1 163 ? 24.407 0.559 -24.792 1.00 98.50 163 LYS A C 1
ATOM 1253 O O . LYS A 1 163 ? 25.603 0.605 -25.049 1.00 98.50 163 LYS A O 1
ATOM 1258 N N . ILE A 1 164 ? 23.626 -0.464 -25.137 1.00 98.56 164 ILE A N 1
ATOM 1259 C CA . ILE A 1 164 ? 24.112 -1.611 -25.913 1.00 98.56 164 ILE A CA 1
ATOM 1260 C C . ILE A 1 164 ? 24.627 -1.138 -27.273 1.00 98.56 164 ILE A C 1
ATOM 1262 O O . ILE A 1 164 ? 25.758 -1.460 -27.619 1.00 98.56 164 ILE A O 1
ATOM 1266 N N . HIS A 1 165 ? 23.860 -0.315 -27.991 1.00 98.56 165 HIS A N 1
ATOM 1267 C CA . HIS A 1 165 ? 24.292 0.247 -29.271 1.00 98.56 165 HIS A CA 1
ATOM 1268 C C . HIS A 1 165 ? 25.551 1.105 -29.145 1.00 98.56 165 HIS A C 1
ATOM 1270 O O . HIS A 1 165 ? 26.458 0.982 -29.961 1.00 98.56 165 HIS A O 1
ATOM 1276 N N . HIS A 1 166 ? 25.652 1.925 -28.095 1.00 98.25 166 HIS A N 1
ATOM 1277 C CA . HIS A 1 166 ? 26.866 2.694 -27.835 1.00 98.25 166 HIS A CA 1
ATOM 1278 C C . HIS A 1 166 ? 28.094 1.788 -27.657 1.00 98.25 166 HIS A C 1
ATOM 1280 O O . HIS A 1 166 ? 29.132 2.036 -28.262 1.00 98.25 166 HIS A O 1
ATOM 1286 N N . TRP A 1 167 ? 27.980 0.713 -26.873 1.00 98.31 167 TRP A N 1
ATOM 1287 C CA . TRP A 1 167 ? 29.094 -0.216 -26.674 1.00 98.31 167 TRP A CA 1
ATOM 1288 C C . TRP A 1 167 ? 29.422 -1.039 -27.919 1.00 98.31 167 TRP A C 1
ATOM 1290 O O . TRP A 1 167 ? 30.596 -1.280 -28.179 1.00 98.31 167 TRP A O 1
ATOM 1300 N N . GLN A 1 168 ? 28.418 -1.434 -28.703 1.00 97.62 168 GLN A N 1
ATOM 1301 C CA . GLN A 1 168 ? 28.631 -2.070 -30.005 1.00 97.62 168 GLN A CA 1
ATOM 1302 C C . GLN A 1 168 ? 29.451 -1.160 -30.928 1.00 97.62 168 GLN A C 1
ATOM 1304 O O . GLN A 1 168 ? 30.458 -1.611 -31.464 1.00 97.62 168 GLN A O 1
ATOM 1309 N N . GLN A 1 169 ? 29.100 0.129 -31.011 1.00 97.44 169 GLN A N 1
ATOM 1310 C CA . GLN A 1 169 ? 29.854 1.112 -31.793 1.00 97.44 169 GLN A CA 1
ATOM 1311 C C . GLN A 1 169 ? 31.306 1.235 -31.315 1.00 97.44 169 GLN A C 1
ATOM 1313 O O . GLN A 1 169 ? 32.229 1.160 -32.117 1.00 97.44 169 GLN A O 1
ATOM 1318 N N . VAL A 1 170 ? 31.524 1.366 -30.001 1.00 97.00 170 VAL A N 1
ATOM 1319 C CA . VAL A 1 170 ? 32.878 1.462 -29.427 1.00 97.00 170 VAL A CA 1
ATOM 1320 C C . VAL A 1 170 ? 33.719 0.227 -29.774 1.00 97.00 170 VAL A C 1
ATOM 1322 O O . VAL A 1 170 ? 34.900 0.355 -30.095 1.00 97.00 170 VAL A O 1
ATOM 1325 N N . LEU A 1 171 ? 33.128 -0.972 -29.739 1.00 96.06 171 LEU A N 1
ATOM 1326 C CA . LEU A 1 171 ? 33.816 -2.210 -30.117 1.00 96.06 171 LEU A CA 1
ATOM 1327 C C . LEU A 1 171 ? 34.142 -2.264 -31.617 1.00 96.06 171 LEU A C 1
ATOM 1329 O O . LEU A 1 171 ? 35.239 -2.693 -31.985 1.00 96.06 171 LEU A O 1
ATOM 1333 N N . GLU A 1 172 ? 33.225 -1.823 -32.480 1.00 94.94 172 GLU A N 1
ATOM 1334 C CA . GLU A 1 172 ? 33.455 -1.728 -33.926 1.00 94.94 172 GLU A CA 1
ATOM 1335 C C . GLU A 1 172 ? 34.581 -0.743 -34.252 1.00 94.94 172 GLU A C 1
ATOM 1337 O O . GLU A 1 172 ? 35.494 -1.094 -35.004 1.00 94.94 172 GLU A O 1
ATOM 1342 N N . ASP A 1 173 ? 34.583 0.433 -33.622 1.00 93.31 173 ASP A N 1
ATOM 1343 C CA . ASP A 1 173 ? 35.619 1.451 -33.800 1.00 93.31 173 ASP A CA 1
ATOM 1344 C C . ASP A 1 173 ? 37.005 0.902 -33.414 1.00 93.31 173 ASP A C 1
ATOM 1346 O O . ASP A 1 173 ? 37.964 1.045 -34.176 1.00 93.31 173 ASP A O 1
ATOM 1350 N N . ILE A 1 174 ? 37.121 0.194 -32.280 1.00 92.69 174 ILE A N 1
ATOM 1351 C CA . ILE A 1 174 ? 38.377 -0.452 -31.844 1.00 92.69 174 ILE A CA 1
ATOM 1352 C C . ILE A 1 174 ? 38.849 -1.509 -32.855 1.00 92.69 174 ILE A C 1
ATOM 1354 O O . ILE A 1 174 ? 40.046 -1.598 -33.154 1.00 92.69 174 ILE A O 1
ATOM 1358 N N . ASN A 1 175 ? 37.930 -2.317 -33.389 1.00 85.62 175 ASN A N 1
ATOM 1359 C CA . ASN A 1 175 ? 38.246 -3.359 -34.366 1.00 85.62 175 ASN A CA 1
ATOM 1360 C C . ASN A 1 175 ? 38.672 -2.774 -35.728 1.00 85.62 175 ASN A C 1
ATOM 1362 O O . ASN A 1 175 ? 39.589 -3.296 -36.361 1.00 85.62 175 ASN A O 1
ATOM 1366 N N . VAL A 1 176 ? 38.061 -1.668 -36.172 1.00 77.94 176 VAL A N 1
ATOM 1367 C CA . VAL A 1 176 ? 38.452 -0.960 -37.406 1.00 77.94 176 VAL A CA 1
ATOM 1368 C C . VAL A 1 176 ? 39.823 -0.298 -37.259 1.00 77.94 176 VAL A C 1
ATOM 1370 O O . VAL A 1 176 ? 40.631 -0.381 -38.185 1.00 77.94 176 VAL A O 1
ATOM 1373 N N . GLN A 1 177 ? 40.140 0.287 -36.097 1.00 63.59 177 GLN A N 1
ATOM 1374 C CA . GLN A 1 177 ? 41.475 0.845 -35.832 1.00 63.59 177 GLN A CA 1
ATOM 1375 C C . GLN A 1 177 ? 42.579 -0.225 -35.908 1.00 63.59 177 GLN A C 1
ATOM 1377 O O . GLN A 1 177 ? 43.641 0.043 -36.463 1.00 63.59 177 GLN A O 1
ATOM 1382 N N . HIS A 1 178 ? 42.316 -1.458 -35.455 1.00 57.94 178 HIS A N 1
ATOM 1383 C CA . HIS A 1 178 ? 43.247 -2.588 -35.616 1.00 57.94 178 HIS A CA 1
ATOM 1384 C C . HIS A 1 178 ? 43.344 -3.121 -37.056 1.00 57.94 178 HIS A C 1
ATOM 1386 O O . HIS A 1 178 ? 44.304 -3.815 -37.386 1.00 57.94 178 HIS A O 1
ATOM 1392 N N . LYS A 1 179 ? 42.362 -2.824 -37.917 1.00 54.59 179 LYS A N 1
ATOM 1393 C CA . LYS A 1 179 ? 42.344 -3.247 -39.326 1.00 54.59 179 LYS A CA 1
ATOM 1394 C C . LYS A 1 179 ? 42.846 -2.201 -40.307 1.00 54.59 179 LYS A C 1
ATOM 1396 O O . LYS A 1 179 ? 42.993 -2.537 -41.480 1.00 54.59 179 LYS A O 1
ATOM 1401 N N . LYS A 1 180 ? 43.153 -0.974 -39.878 1.00 41.38 180 LYS A N 1
ATOM 1402 C CA . LYS A 1 180 ? 44.013 -0.113 -40.688 1.00 41.38 180 LYS A CA 1
ATOM 1403 C C . LYS A 1 180 ? 45.387 -0.788 -40.694 1.00 41.38 180 LYS A C 1
ATOM 1405 O O . LYS A 1 180 ? 45.975 -0.899 -39.617 1.00 41.38 180 LYS A O 1
ATOM 1410 N N . PRO A 1 181 ? 45.917 -1.239 -41.849 1.00 42.62 181 PRO A N 1
ATOM 1411 C CA . PRO A 1 181 ? 47.332 -1.521 -41.963 1.00 42.62 181 PRO A CA 1
ATOM 1412 C C . PRO A 1 181 ? 47.993 -0.164 -41.777 1.00 42.62 181 PRO A C 1
ATOM 1414 O O . PRO A 1 181 ? 48.146 0.634 -42.699 1.00 42.62 181 PRO A O 1
ATOM 1417 N N . THR A 1 182 ? 48.279 0.154 -40.525 1.00 38.41 182 THR A N 1
ATOM 1418 C CA . THR A 1 182 ? 49.366 1.049 -40.251 1.00 38.41 182 THR A CA 1
ATOM 1419 C C . THR A 1 182 ? 50.560 0.242 -40.720 1.00 38.41 182 THR A C 1
ATOM 1421 O O . THR A 1 182 ? 50.924 -0.750 -40.092 1.00 38.41 182 THR A O 1
ATOM 1424 N N . GLU A 1 183 ? 51.087 0.599 -41.892 1.00 47.00 183 GLU A N 1
ATOM 1425 C CA . GLU A 1 183 ? 52.521 0.503 -42.100 1.00 47.00 183 GLU A CA 1
ATOM 1426 C C . GLU A 1 183 ? 53.159 1.056 -40.829 1.00 47.00 183 GLU A C 1
ATOM 1428 O O . GLU A 1 183 ? 53.152 2.267 -40.602 1.00 47.00 183 GLU A O 1
ATOM 1433 N N . LEU A 1 184 ? 53.574 0.169 -39.927 1.00 42.97 184 LEU A N 1
ATOM 1434 C CA . LEU A 1 184 ? 54.277 0.564 -38.727 1.00 42.97 184 LEU A CA 1
ATOM 1435 C C . LEU A 1 184 ? 55.541 -0.292 -38.603 1.00 42.97 184 LEU A C 1
ATOM 1437 O O . LEU A 1 184 ? 55.484 -1.504 -38.835 1.00 42.97 184 LEU A O 1
ATOM 1441 N N . PRO A 1 185 ? 56.683 0.348 -38.296 1.00 50.19 185 PRO A N 1
ATOM 1442 C CA . PRO A 1 185 ? 58.002 -0.261 -38.289 1.00 50.19 185 PRO A CA 1
ATOM 1443 C C . PRO A 1 185 ? 58.075 -1.472 -37.365 1.00 50.19 185 PRO A C 1
ATOM 1445 O O . PRO A 1 185 ? 57.440 -1.499 -36.311 1.00 50.19 185 PRO A O 1
ATOM 1448 N N . GLN A 1 186 ? 58.895 -2.440 -37.776 1.00 46.53 186 GLN A N 1
ATOM 1449 C CA . GLN A 1 186 ? 59.379 -3.583 -37.001 1.00 46.53 186 GLN A CA 1
ATOM 1450 C C . GLN A 1 186 ? 59.315 -3.367 -35.477 1.00 46.53 186 GLN A C 1
ATOM 1452 O O . GLN A 1 186 ? 60.057 -2.567 -34.910 1.00 46.53 186 GLN A O 1
ATOM 1457 N N . GLY A 1 187 ? 58.415 -4.100 -34.816 1.00 51.03 187 GLY A N 1
ATOM 1458 C CA . GLY A 1 187 ? 58.270 -4.086 -33.362 1.00 51.03 187 GLY A CA 1
ATOM 1459 C C . GLY A 1 187 ? 59.454 -4.737 -32.623 1.00 51.03 187 GLY A C 1
ATOM 1460 O O . GLY A 1 187 ? 60.309 -5.363 -33.250 1.00 51.03 187 GLY A O 1
ATOM 1461 N N . PRO A 1 188 ? 59.488 -4.658 -31.276 1.00 55.66 188 PRO A N 1
ATOM 1462 C CA . PRO A 1 188 ? 60.634 -5.046 -30.437 1.00 55.66 188 PRO A CA 1
ATOM 1463 C C . PRO A 1 188 ? 61.148 -6.486 -30.620 1.00 55.66 188 PRO A C 1
ATOM 1465 O O . PRO A 1 188 ? 62.296 -6.773 -30.292 1.00 55.66 188 PRO A O 1
ATOM 1468 N N . LEU A 1 189 ? 60.328 -7.391 -31.166 1.00 55.06 189 LEU A N 1
ATOM 1469 C CA . LEU A 1 189 ? 60.741 -8.760 -31.491 1.00 55.06 189 LEU A CA 1
ATOM 1470 C C . LEU A 1 189 ? 61.689 -8.848 -32.693 1.00 55.06 189 LEU A C 1
ATOM 1472 O O . LEU A 1 189 ? 62.545 -9.727 -32.713 1.00 55.06 189 LEU A O 1
ATOM 1476 N N . ALA A 1 190 ? 61.614 -7.916 -33.646 1.00 60.56 190 ALA A N 1
ATOM 1477 C CA . ALA A 1 190 ? 62.555 -7.878 -34.764 1.00 60.56 190 ALA A CA 1
ATOM 1478 C C . ALA A 1 190 ? 63.993 -7.599 -34.289 1.00 60.56 190 ALA A C 1
ATOM 1480 O O . ALA A 1 190 ? 64.948 -8.117 -34.860 1.00 60.56 190 ALA A O 1
ATOM 1481 N N . PHE A 1 191 ? 64.151 -6.837 -33.199 1.00 58.31 191 PHE A N 1
ATOM 1482 C CA . PHE A 1 191 ? 65.459 -6.548 -32.607 1.00 58.31 191 PHE A CA 1
ATOM 1483 C C . PHE A 1 191 ? 66.102 -7.791 -31.967 1.00 58.31 191 PHE A C 1
ATOM 1485 O O . PHE A 1 191 ? 67.307 -8.003 -32.089 1.00 58.31 191 PHE A O 1
ATOM 1492 N N . LEU A 1 192 ? 65.295 -8.647 -31.330 1.00 60.50 192 LEU A N 1
ATOM 1493 C CA . LEU A 1 192 ? 65.748 -9.922 -30.758 1.00 60.50 192 LEU A CA 1
ATOM 1494 C C . LEU A 1 192 ? 66.164 -10.924 -31.843 1.00 60.50 192 LEU A C 1
ATOM 1496 O O . LEU A 1 192 ? 67.180 -11.603 -31.699 1.00 60.50 192 LEU A O 1
ATOM 1500 N N . GLU A 1 193 ? 65.426 -10.976 -32.950 1.00 62.53 193 GLU A N 1
ATOM 1501 C CA . GLU A 1 193 ? 65.726 -11.882 -34.064 1.00 62.53 193 GLU A CA 1
ATOM 1502 C C . GLU A 1 193 ? 67.004 -11.465 -34.816 1.00 62.53 193 GLU A C 1
ATOM 1504 O O . GLU A 1 193 ? 67.828 -12.302 -35.187 1.00 62.53 193 GLU A O 1
ATOM 1509 N N . GLN A 1 194 ? 67.249 -10.158 -34.937 1.00 61.53 194 GLN A N 1
ATOM 1510 C CA . GLN A 1 194 ? 68.451 -9.616 -35.572 1.00 61.53 194 GLN A CA 1
ATOM 1511 C C . GLN A 1 194 ? 69.716 -9.787 -34.707 1.00 61.53 194 GLN A C 1
ATOM 1513 O O . GLN A 1 194 ? 70.804 -9.994 -35.246 1.00 61.53 194 GLN A O 1
ATOM 1518 N N . ALA A 1 195 ? 69.582 -9.787 -33.375 1.00 57.25 195 ALA A N 1
ATOM 1519 C CA . ALA A 1 195 ? 70.676 -10.113 -32.455 1.00 57.25 195 ALA A CA 1
ATOM 1520 C C . ALA A 1 195 ? 71.067 -11.604 -32.504 1.00 57.25 195 ALA A C 1
ATOM 1522 O O . ALA A 1 195 ? 72.238 -11.943 -32.336 1.00 57.25 195 ALA A O 1
ATOM 1523 N N . SER A 1 196 ? 70.109 -12.493 -32.787 1.00 59.72 196 SER A N 1
ATOM 1524 C CA . SER A 1 196 ? 70.356 -13.932 -32.948 1.00 59.72 196 SER A CA 1
ATOM 1525 C C . SER A 1 196 ? 71.100 -14.278 -34.244 1.00 59.72 196 SER A C 1
ATOM 1527 O O . SER A 1 196 ? 71.780 -15.301 -34.297 1.00 59.72 196 SER A O 1
ATOM 1529 N N . ALA A 1 197 ? 70.971 -13.463 -35.295 1.00 60.41 197 ALA A N 1
ATOM 1530 C CA . ALA A 1 197 ? 71.542 -13.745 -36.614 1.00 60.41 197 ALA A CA 1
ATOM 1531 C C . ALA A 1 197 ? 73.026 -13.341 -36.766 1.00 60.41 197 ALA A C 1
ATOM 1533 O O . ALA A 1 197 ? 73.632 -13.640 -37.792 1.00 60.41 197 ALA A O 1
ATOM 1534 N N . ASN A 1 198 ? 73.626 -12.680 -35.766 1.00 58.94 198 ASN A N 1
ATOM 1535 C CA . ASN A 1 198 ? 74.987 -12.131 -35.838 1.00 58.94 198 ASN A CA 1
ATOM 1536 C C . ASN A 1 198 ? 75.981 -12.812 -34.875 1.00 58.94 198 ASN A C 1
ATOM 1538 O O . ASN A 1 198 ? 76.803 -12.142 -34.252 1.00 58.94 198 ASN A O 1
ATOM 1542 N N . ILE A 1 199 ? 75.907 -14.138 -34.721 1.00 56.84 199 ILE A N 1
ATOM 1543 C CA . ILE A 1 199 ? 76.926 -14.906 -33.988 1.00 56.84 199 ILE A CA 1
ATOM 1544 C C . ILE A 1 199 ? 77.945 -15.465 -34.999 1.00 56.84 199 ILE A C 1
ATOM 1546 O O . ILE A 1 199 ? 77.582 -16.338 -35.791 1.00 56.84 199 ILE A O 1
ATOM 1550 N N . PRO A 1 200 ? 79.215 -15.007 -35.007 1.00 58.62 200 PRO A N 1
ATOM 1551 C CA . PRO A 1 200 ? 80.257 -15.601 -35.841 1.00 58.62 200 PRO A CA 1
ATOM 1552 C C . PRO A 1 200 ? 80.549 -17.044 -35.408 1.00 58.62 200 PRO A C 1
ATOM 1554 O O . PRO A 1 200 ? 80.690 -17.329 -34.217 1.00 58.62 200 PRO A O 1
ATOM 1557 N N . ALA A 1 201 ? 80.654 -17.958 -36.375 1.00 63.53 201 ALA A N 1
ATOM 1558 C CA . ALA A 1 201 ? 80.953 -19.366 -36.121 1.00 63.53 201 ALA A CA 1
ATOM 1559 C C . ALA A 1 201 ? 82.342 -19.552 -35.464 1.00 63.53 201 ALA A C 1
ATOM 1561 O O . ALA A 1 201 ? 83.294 -18.862 -35.841 1.00 63.53 201 ALA A O 1
ATOM 1562 N N . PRO A 1 202 ? 82.499 -20.495 -34.515 1.00 56.44 202 PRO A N 1
ATOM 1563 C CA . PRO A 1 202 ? 83.765 -20.715 -33.827 1.00 56.44 202 PRO A CA 1
ATOM 1564 C C . PRO A 1 202 ? 84.805 -21.359 -34.755 1.00 56.44 202 PRO A C 1
ATOM 1566 O O . PRO A 1 202 ? 84.565 -22.397 -35.375 1.00 56.44 202 PRO A O 1
ATOM 1569 N N . MET A 1 203 ? 85.984 -20.739 -34.825 1.00 61.78 203 MET A N 1
ATOM 1570 C CA . MET A 1 203 ? 87.151 -21.258 -35.540 1.00 61.78 203 MET A CA 1
ATOM 1571 C C . MET A 1 203 ? 87.711 -22.491 -34.812 1.00 61.78 203 MET A C 1
ATOM 1573 O O . MET A 1 203 ? 87.902 -22.470 -33.596 1.00 61.78 203 MET A O 1
ATOM 1577 N N . LYS A 1 204 ? 87.973 -23.569 -35.561 1.00 57.84 204 LYS A N 1
ATOM 1578 C CA . LYS A 1 204 ? 88.586 -24.807 -35.050 1.00 57.84 204 LYS A CA 1
ATOM 1579 C C . LYS A 1 204 ? 90.067 -24.579 -34.696 1.00 57.84 204 LYS A C 1
ATOM 1581 O O . LYS A 1 204 ? 90.778 -24.024 -35.533 1.00 57.84 204 LYS A O 1
ATOM 1586 N N . PRO A 1 205 ? 90.552 -25.039 -33.528 1.00 64.12 205 PRO A N 1
ATOM 1587 C CA . PRO A 1 205 ? 91.978 -25.036 -33.207 1.00 64.12 205 PRO A CA 1
ATOM 1588 C C . PRO A 1 205 ? 92.725 -26.153 -33.957 1.00 64.12 205 PRO A C 1
ATOM 1590 O O . PRO 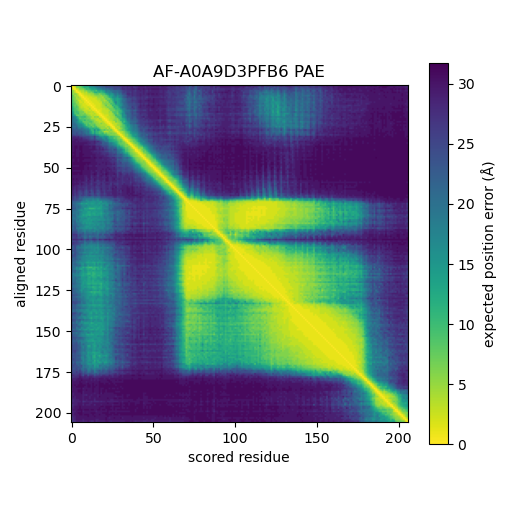A 1 205 ? 92.179 -27.246 -34.122 1.00 64.12 205 PRO A O 1
ATOM 1593 N N . ASN A 1 206 ? 93.965 -25.869 -34.368 1.00 49.12 206 ASN A N 1
ATOM 1594 C CA . ASN A 1 206 ? 94.985 -26.838 -34.791 1.00 49.12 206 ASN A CA 1
ATOM 1595 C C . ASN A 1 206 ? 96.064 -26.939 -33.713 1.00 49.12 206 ASN A C 1
ATOM 1597 O O . ASN A 1 206 ? 96.390 -25.870 -33.147 1.00 49.12 206 ASN A O 1
#

Foldseek 3Di:
DDPPVVCVVVCVLVVVVVVVVVVVVVVVVVPPPDDDDDDDDDDDDDDDYDDDDDDDDDDDPDDDDPDDPDDLVNQLVVLVVQLVCLVPDPVCPDDDCNVVSVVSNVVSVVSNVVSVVVVSVVVVVVVVCCCPVPVVVVVVVVVVVVVVVVVVVVVVVVVVVVVVVVVVVVVVVVVVVVVPPPPDDDDPVVVVVVVVVPDDDDDDDD

Solvent-accessible surface area (backbone atoms only — not comparable to full-atom values): 12889 Å² total; per-residue (Å²): 136,73,85,65,57,64,55,51,54,53,46,49,56,50,49,59,49,48,54,50,47,55,54,50,52,56,54,58,61,66,73,69,80,74,89,84,86,84,91,81,87,93,80,84,85,88,87,84,89,83,90,88,88,83,86,84,88,87,77,86,79,77,87,74,84,91,82,68,99,66,49,67,64,53,52,35,50,54,29,44,52,52,28,50,50,57,72,68,47,72,77,80,76,76,70,95,53,57,68,59,52,50,53,50,39,54,48,30,46,51,51,29,53,51,39,48,50,51,44,52,51,52,53,52,51,52,50,52,48,42,57,74,76,38,47,70,58,54,51,51,52,52,53,51,52,51,49,54,54,48,53,53,48,51,53,51,50,51,57,49,51,54,51,51,54,52,51,52,49,54,52,50,53,56,52,50,64,72,64,51,82,68,87,67,78,84,55,79,64,54,59,58,55,56,62,67,73,70,70,82,80,85,83,82,87,131

InterPro domains:
  IPR021640 Mediator complex, subunit Med28 [PF11594] (71-171)
  IPR021640 Mediator complex, subunit Med28 [PTHR13512] (63-205)

Nearest PDB structures (foldseek):
  3i2w-assembly1_A  TM=3.632E-01  e=7.517E-01  Drosophila melanogaster
  3hah-assembly1_A  TM=3.934E-01  e=1.527E+00  Homo sapiens
  5c1f-assembly1_B  TM=3.588E-01  e=2.558E+00  Schizosaccharomyces pombe 972h-
  7aal-assembly1_B  TM=3.519E-01  e=5.543E+00  Homo sapiens

Mean predicted aligned error: 20.08 Å

Organism: Megalops atlanticus (NCBI:txid7932)

Secondary structure (DSSP, 8-state):
--THHHHHHHHHHHHHHHHHHHHHHHHHHHTS---------------------------------S-----HHHHHHHHHHHHHHHHH-GGGGSSS-HHHHHHHHHHHHHHHHHHHHHHHHHHHHHHHHHHHH-HHHHHHHHHHHHHHHHHHHHHHHHHHHHHHHHHHHHHHHHHHHHHS-------HHHHHHHHHT--PPPPPP-

pLDDT: mean 70.09, std 22.91, range [31.95, 98.81]

Radius of gyration: 41.25 Å; Cα contacts (8 Å, |Δi|>4): 31; chains: 1; bounding box: 152×40×88 Å